Protein AF-A0A8T1EYX3-F1 (afdb_monomer_lite)

InterPro domains:
  IPR002110 Ankyrin repeat [PS50088] (259-291)

pLDDT: mean 75.98, std 16.63, range [26.03, 94.44]

Organism: NCBI:txid29920

Radius of gyration: 27.78 Å; chains: 1; bounding box: 59×52×80 Å

Foldseek 3Di:
DVLLVVLLVLLVVLLVLCVPPVVVVLVVCCVVPVPLSVLLCLLSVLLNVLSVCSVLSVLLPQLPVPPPVNPQWDFDFPDPDDDDDDDDDDDPLRQTQTAGDPSNLVNLVSLVVVLVVLVVSVVSVVVSVVSVSQPSDPDPSSNVSSVSSVVSSVSSLVSSQVSVVVVCVVCVVSVNLEPVSHNCPVLCNDDLPPDPVCPDLVSLVVSLQVNLLVCLLVVPPVSNLVSLVSCVVVVVVVVPPPDVQQAAFDDDPVHDTDFSSDSLVSNVVVVPVSNNVVCVVSPDDNPHDGDPQDQPPDSVSSSCVSCVVSYPDDPSRCSNPDDDD

Sequence (325 aa):
MRSGLQLSVGLAVGVIFNNIFVQPNLDTYEEENPDLYDECLTLVGFSAVIYQTLPAAIVLSLPGSGLRFFEPFKRTSPSSGQDTVEEGGPDPTNMTKVRRRFVFQLCEVLAVCMLLFDFCLVAYFLRVLFTGAIDSCGSISTRVFALGAAFCYAGFFVVIYYFARYREHIKMQLGAFQEADQTGDVRKYVDLRSDQKLNTTAKLLGVVRVRLYYATRRGDLEEMREILEFAKAKGLTDVGFPDKVYAAPKIRWKFFARSRENPVHVAALLGNTRALELLEEYGFSMEELDKVRRVVVSTGGFFWHFVQLIVKRPQGSNEDTAVSI

Structure (mmCIF, N/CA/C/O backbone):
data_AF-A0A8T1EYX3-F1
#
_entry.id   AF-A0A8T1EYX3-F1
#
loop_
_atom_site.group_PDB
_atom_site.id
_atom_site.type_symbol
_atom_site.label_atom_id
_atom_site.label_alt_id
_atom_site.label_comp_id
_atom_site.label_asym_id
_atom_site.label_entity_id
_atom_site.label_seq_id
_atom_site.pdbx_PDB_ins_code
_atom_site.Cartn_x
_atom_site.Cartn_y
_atom_site.Cartn_z
_atom_site.occupancy
_atom_site.B_iso_or_equiv
_atom_site.auth_seq_id
_atom_site.auth_comp_id
_atom_site.auth_asym_id
_atom_site.auth_atom_id
_atom_site.pdbx_PDB_model_num
ATOM 1 N N . MET A 1 1 ? 13.901 8.648 0.433 1.00 59.94 1 MET A N 1
ATOM 2 C CA . MET A 1 1 ? 13.187 9.686 -0.356 1.00 59.94 1 MET A CA 1
ATOM 3 C C . MET A 1 1 ? 14.005 10.204 -1.520 1.00 59.94 1 MET A C 1
ATOM 5 O O . MET A 1 1 ? 13.488 10.174 -2.626 1.00 59.94 1 MET A O 1
ATOM 9 N N . ARG A 1 2 ? 15.291 10.546 -1.320 1.00 74.12 2 ARG A N 1
ATOM 10 C CA . ARG A 1 2 ? 16.244 10.723 -2.435 1.00 74.12 2 ARG A CA 1
ATOM 11 C C . ARG A 1 2 ? 16.185 9.560 -3.438 1.00 74.12 2 ARG A C 1
ATOM 13 O O . ARG A 1 2 ? 16.124 9.813 -4.628 1.00 74.12 2 ARG A O 1
ATOM 20 N N . SER A 1 3 ? 16.037 8.327 -2.949 1.00 74.62 3 SER A N 1
ATOM 21 C CA . SER A 1 3 ? 15.875 7.123 -3.778 1.00 74.62 3 SER A CA 1
ATOM 22 C C . SER A 1 3 ? 14.624 7.122 -4.671 1.00 74.62 3 SER A C 1
ATOM 24 O O . SER A 1 3 ? 14.693 6.646 -5.793 1.00 74.62 3 SER A O 1
ATOM 26 N N . GLY A 1 4 ? 13.492 7.676 -4.215 1.00 77.50 4 GLY A N 1
ATOM 27 C CA . GLY A 1 4 ? 12.265 7.754 -5.025 1.00 77.50 4 GLY A CA 1
ATOM 28 C C . GLY A 1 4 ? 12.358 8.814 -6.122 1.00 77.50 4 GLY A C 1
ATOM 29 O O . GLY A 1 4 ? 11.937 8.581 -7.252 1.00 77.50 4 GLY A O 1
ATOM 30 N N . LEU A 1 5 ? 12.986 9.952 -5.811 1.00 84.06 5 LEU A N 1
ATOM 31 C CA . LEU A 1 5 ? 13.293 10.982 -6.802 1.00 84.06 5 LEU A CA 1
ATOM 32 C C . LEU A 1 5 ? 14.297 10.470 -7.845 1.00 84.06 5 LEU A C 1
ATOM 34 O O . LEU A 1 5 ? 14.069 10.633 -9.035 1.00 84.06 5 LEU A O 1
ATOM 38 N N . GLN A 1 6 ? 15.369 9.804 -7.406 1.00 86.19 6 GLN A N 1
ATOM 39 C CA . GLN A 1 6 ? 16.361 9.182 -8.290 1.00 86.19 6 GLN A CA 1
ATOM 40 C C . GLN A 1 6 ? 15.725 8.138 -9.211 1.00 86.19 6 GLN A C 1
ATOM 42 O O . GLN A 1 6 ? 15.997 8.152 -10.407 1.00 86.19 6 GLN A O 1
ATOM 47 N N . LEU A 1 7 ? 14.839 7.288 -8.679 1.00 87.38 7 LEU A N 1
ATOM 48 C CA . LEU A 1 7 ? 14.100 6.323 -9.488 1.00 87.38 7 LEU A CA 1
ATOM 49 C C . LEU A 1 7 ? 13.196 7.023 -10.509 1.00 87.38 7 LEU A C 1
ATOM 51 O O . LEU A 1 7 ? 13.199 6.652 -11.673 1.00 87.38 7 LEU A O 1
ATOM 55 N N . SER A 1 8 ? 12.473 8.068 -10.103 1.00 87.75 8 SER A N 1
ATOM 56 C CA . SER A 1 8 ? 11.592 8.817 -11.011 1.00 87.75 8 SER A CA 1
ATOM 57 C C . SER A 1 8 ? 12.380 9.494 -12.137 1.00 87.75 8 SER A C 1
ATOM 59 O O . SER A 1 8 ? 11.961 9.470 -13.289 1.00 87.75 8 SER A O 1
ATOM 61 N N . VAL A 1 9 ? 13.556 10.050 -11.831 1.00 89.56 9 VAL A N 1
ATOM 62 C CA . VAL A 1 9 ? 14.462 10.611 -12.843 1.00 89.56 9 VAL A CA 1
ATOM 63 C C . VAL A 1 9 ? 14.966 9.516 -13.784 1.00 89.56 9 VAL A C 1
ATOM 65 O O . VAL A 1 9 ? 14.888 9.690 -14.995 1.00 89.56 9 VAL A O 1
ATOM 68 N N . GLY A 1 10 ? 15.422 8.376 -13.255 1.00 87.81 10 GLY A N 1
ATOM 69 C CA . GLY A 1 10 ? 15.875 7.245 -14.073 1.00 87.81 10 GLY A CA 1
ATOM 70 C C . GLY A 1 10 ? 14.782 6.709 -15.000 1.00 87.81 10 GLY A C 1
ATOM 71 O O . GLY A 1 10 ? 15.034 6.470 -16.180 1.00 87.81 10 GLY A O 1
ATOM 72 N N . LEU A 1 11 ? 13.549 6.608 -14.497 1.00 90.00 11 LEU A N 1
ATOM 73 C CA . LEU A 1 11 ? 12.402 6.169 -15.283 1.00 90.00 11 LEU A CA 1
ATOM 74 C C . LEU A 1 11 ? 12.045 7.168 -16.391 1.00 90.00 11 LEU A C 1
ATOM 76 O O . LEU A 1 11 ? 11.828 6.767 -17.531 1.00 90.00 11 LEU A O 1
ATOM 80 N N . ALA A 1 12 ? 12.039 8.469 -16.082 1.00 90.56 12 ALA A N 1
ATOM 81 C CA . ALA A 1 12 ? 11.771 9.520 -17.061 1.00 90.56 12 ALA A CA 1
ATOM 82 C C . ALA A 1 12 ? 12.835 9.564 -18.168 1.00 90.56 12 ALA A C 1
ATOM 84 O O . ALA A 1 12 ? 12.493 9.664 -19.345 1.00 90.56 12 ALA A O 1
ATOM 85 N N . VAL A 1 13 ? 14.114 9.428 -17.801 1.00 91.38 13 VAL A N 1
ATOM 86 C CA . VAL A 1 13 ? 15.219 9.321 -18.765 1.00 91.38 13 VAL A CA 1
ATOM 87 C C . VAL A 1 13 ? 15.024 8.107 -19.670 1.00 91.38 13 VAL A C 1
ATOM 89 O O . VAL A 1 13 ? 15.190 8.233 -20.878 1.00 91.38 13 VAL A O 1
ATOM 92 N N . GLY A 1 14 ? 14.607 6.963 -19.123 1.00 87.31 14 GLY A N 1
ATOM 93 C CA . GLY A 1 14 ? 14.298 5.772 -19.913 1.00 87.31 14 GLY A CA 1
ATOM 94 C C . GLY A 1 14 ? 13.158 5.979 -20.910 1.00 87.31 14 GLY A C 1
ATOM 95 O O . GLY A 1 14 ? 13.314 5.645 -22.079 1.00 87.31 14 GLY A O 1
ATOM 96 N N . VAL A 1 15 ? 12.044 6.597 -20.501 1.00 90.50 15 VAL A N 1
ATOM 97 C CA . VAL A 1 15 ? 10.926 6.912 -21.417 1.00 90.50 15 VAL A CA 1
ATOM 98 C C . VAL A 1 15 ? 11.384 7.816 -22.566 1.00 90.50 15 VAL A C 1
ATOM 100 O O . VAL A 1 15 ? 11.050 7.570 -23.724 1.00 90.50 15 VAL A O 1
ATOM 103 N N . ILE A 1 16 ? 12.176 8.846 -22.260 1.00 90.56 16 ILE A N 1
ATOM 104 C CA . ILE A 1 16 ? 12.722 9.759 -23.272 1.00 90.56 16 ILE A CA 1
ATOM 105 C C . ILE A 1 16 ? 13.680 9.008 -24.207 1.00 90.56 16 ILE A C 1
ATOM 107 O O . ILE A 1 16 ? 13.577 9.133 -25.426 1.00 90.56 16 ILE A O 1
ATOM 111 N N . PHE A 1 17 ? 14.576 8.192 -23.649 1.00 89.50 17 PHE A N 1
ATOM 112 C CA . PHE A 1 17 ? 15.534 7.398 -24.414 1.00 89.50 17 PHE A CA 1
ATOM 113 C C . PHE A 1 17 ? 14.837 6.401 -25.350 1.00 89.50 17 PHE A C 1
ATOM 115 O O . PHE A 1 17 ? 15.256 6.249 -26.497 1.00 89.50 17 PHE A O 1
ATOM 122 N N . ASN A 1 18 ? 13.736 5.787 -24.901 1.00 89.06 18 ASN A N 1
ATOM 123 C CA . ASN A 1 18 ? 12.928 4.896 -25.727 1.00 89.06 18 ASN A CA 1
ATOM 124 C C . ASN A 1 18 ? 12.424 5.597 -26.994 1.00 89.06 18 ASN A C 1
ATOM 126 O O . ASN A 1 18 ? 12.609 5.093 -28.097 1.00 89.06 18 ASN A O 1
ATOM 130 N N . ASN A 1 19 ? 11.828 6.779 -26.836 1.00 88.88 19 ASN A N 1
ATOM 131 C CA . ASN A 1 19 ? 11.207 7.503 -27.946 1.00 88.88 19 ASN A CA 1
ATOM 132 C C . ASN A 1 19 ? 12.230 8.115 -28.913 1.00 88.88 19 ASN A C 1
ATOM 134 O O . ASN A 1 19 ? 11.947 8.223 -30.099 1.00 88.88 19 ASN A O 1
ATOM 138 N N . ILE A 1 20 ? 13.399 8.535 -28.417 1.00 89.31 20 ILE A N 1
ATOM 139 C CA . ILE A 1 20 ? 14.414 9.210 -29.243 1.00 89.31 20 ILE A CA 1
ATOM 140 C C . ILE A 1 20 ? 15.348 8.213 -29.933 1.00 89.31 20 ILE A C 1
ATOM 142 O O . ILE A 1 20 ? 15.748 8.447 -31.068 1.00 89.31 20 ILE A O 1
ATOM 146 N N . PHE A 1 21 ? 15.731 7.127 -29.256 1.00 87.12 21 PHE A N 1
ATOM 147 C CA . PHE A 1 21 ? 16.792 6.239 -29.738 1.00 87.12 21 PHE A CA 1
ATOM 148 C C . PHE A 1 21 ? 16.330 4.808 -29.978 1.00 87.12 21 PHE A C 1
ATOM 150 O O . PHE A 1 21 ? 16.834 4.171 -30.896 1.00 87.12 21 PHE A O 1
ATOM 157 N N . VAL A 1 22 ? 15.427 4.263 -29.161 1.00 85.88 22 VAL A N 1
ATOM 158 C CA . VAL A 1 22 ? 15.064 2.840 -29.266 1.00 85.88 22 VAL A CA 1
ATOM 159 C C . VAL A 1 22 ? 14.047 2.618 -30.375 1.00 85.88 22 VAL A C 1
ATOM 161 O O . VAL A 1 22 ? 14.299 1.778 -31.225 1.00 85.88 22 VAL A O 1
ATOM 164 N N . GLN A 1 23 ? 12.958 3.392 -30.408 1.00 87.00 23 GLN A N 1
ATOM 165 C CA . GLN A 1 23 ? 11.916 3.269 -31.435 1.00 87.00 23 GLN A CA 1
ATOM 166 C C . GLN A 1 23 ? 12.468 3.482 -32.854 1.00 87.00 23 GLN A C 1
ATOM 168 O O . GLN A 1 23 ? 12.328 2.568 -33.658 1.00 87.00 23 GLN A O 1
ATOM 173 N N . PRO A 1 24 ? 13.234 4.554 -33.152 1.00 86.31 24 PRO A N 1
ATOM 174 C CA . PRO A 1 24 ? 13.769 4.731 -34.504 1.00 86.31 24 PRO A CA 1
ATOM 175 C C . PRO A 1 24 ? 14.756 3.634 -34.924 1.00 86.31 24 PRO A C 1
ATOM 177 O O . PRO A 1 24 ? 14.832 3.284 -36.094 1.00 86.31 24 PRO A O 1
ATOM 180 N N . ASN A 1 25 ? 15.526 3.081 -33.979 1.00 84.19 25 ASN A N 1
ATOM 181 C CA . ASN A 1 25 ? 16.427 1.963 -34.273 1.00 84.19 25 ASN A CA 1
ATOM 182 C C . ASN A 1 25 ? 15.673 0.637 -34.440 1.00 84.19 25 ASN A C 1
ATOM 184 O O . ASN A 1 25 ? 16.195 -0.261 -35.090 1.00 84.19 25 ASN A O 1
ATOM 188 N N . LEU A 1 26 ? 14.498 0.497 -33.824 1.00 84.75 26 LEU A N 1
ATOM 189 C CA . LEU A 1 26 ? 13.654 -0.687 -33.932 1.00 84.75 26 LEU A CA 1
ATOM 190 C C . LEU A 1 26 ? 12.926 -0.719 -35.280 1.00 84.75 26 LEU A C 1
ATOM 192 O O . LEU A 1 26 ? 12.902 -1.774 -35.902 1.00 84.75 26 LEU A O 1
ATOM 196 N N . ASP A 1 27 ? 12.435 0.431 -35.753 1.00 83.81 27 ASP A N 1
ATOM 197 C CA . ASP A 1 27 ? 11.795 0.568 -37.069 1.00 83.81 27 ASP A CA 1
ATOM 198 C C . ASP A 1 27 ? 12.770 0.181 -38.196 1.00 83.81 27 ASP A C 1
ATOM 200 O O . ASP A 1 27 ? 12.450 -0.629 -39.059 1.00 83.81 27 ASP A O 1
ATOM 204 N N . THR A 1 28 ? 14.014 0.672 -38.140 1.00 83.75 28 THR A N 1
ATOM 205 C CA . THR A 1 28 ? 15.064 0.273 -39.097 1.00 83.75 28 THR A CA 1
ATOM 206 C C . THR A 1 28 ? 15.424 -1.214 -38.975 1.00 83.75 28 THR A C 1
ATOM 208 O O . THR A 1 28 ? 15.725 -1.872 -39.967 1.00 83.75 28 THR A O 1
ATOM 211 N N . TYR A 1 29 ? 15.396 -1.771 -37.759 1.00 82.62 29 TYR A N 1
ATOM 212 C CA . TYR A 1 29 ? 15.719 -3.181 -37.528 1.00 82.62 29 TYR A CA 1
ATOM 213 C C . TYR A 1 29 ? 14.640 -4.131 -38.069 1.00 82.62 29 TYR A C 1
ATOM 215 O O . TYR A 1 29 ? 14.979 -5.226 -38.515 1.00 82.62 29 TYR A O 1
ATOM 223 N N . GLU A 1 30 ? 13.370 -3.711 -38.066 1.00 85.31 30 GLU A N 1
ATOM 224 C CA . GLU A 1 30 ? 12.254 -4.433 -38.695 1.00 85.31 30 GLU A CA 1
ATOM 225 C C . GLU A 1 30 ? 12.499 -4.648 -40.192 1.00 85.31 30 GLU A C 1
ATOM 227 O O . GLU A 1 30 ? 12.308 -5.752 -40.703 1.00 85.31 30 GLU A O 1
ATOM 232 N N . GLU A 1 31 ? 12.978 -3.608 -40.879 1.00 83.56 31 GLU A N 1
ATOM 233 C CA . GLU A 1 31 ? 13.279 -3.662 -42.311 1.00 83.56 31 GLU A CA 1
ATOM 234 C C . GLU A 1 31 ? 14.502 -4.540 -42.619 1.00 83.56 31 GLU A C 1
ATOM 236 O O . GLU A 1 31 ? 14.520 -5.249 -43.627 1.00 83.56 31 GLU A O 1
ATOM 241 N N . GLU A 1 32 ? 15.527 -4.512 -41.762 1.00 84.69 32 GLU A N 1
ATOM 242 C CA . GLU A 1 32 ? 16.783 -5.237 -41.989 1.00 84.69 32 GLU A CA 1
ATOM 243 C C . GLU A 1 32 ? 16.732 -6.718 -41.572 1.00 84.69 32 GLU A C 1
ATOM 245 O O . GLU A 1 32 ? 17.380 -7.550 -42.208 1.00 84.69 32 GLU A O 1
ATOM 250 N N . ASN A 1 33 ? 16.016 -7.062 -40.494 1.00 81.75 33 ASN A N 1
ATOM 251 C CA . ASN A 1 33 ? 16.033 -8.400 -39.887 1.00 81.75 33 ASN A CA 1
ATOM 252 C C . ASN A 1 33 ? 14.632 -8.833 -39.406 1.00 81.75 33 ASN A C 1
ATOM 254 O O . ASN A 1 33 ? 14.399 -8.948 -38.196 1.00 81.75 33 ASN A O 1
ATOM 258 N N . PRO A 1 34 ? 13.701 -9.137 -40.329 1.00 81.88 34 PRO A N 1
ATOM 259 C CA . PRO A 1 34 ? 12.314 -9.454 -39.982 1.00 81.88 34 PRO A CA 1
ATOM 260 C C . PRO A 1 34 ? 12.178 -10.733 -39.140 1.00 81.88 34 PRO A C 1
ATOM 262 O O . PRO A 1 34 ? 11.314 -10.807 -38.272 1.00 81.88 34 PRO A O 1
ATOM 265 N N . ASP A 1 35 ? 13.064 -11.716 -39.329 1.00 81.75 35 ASP A N 1
ATOM 266 C CA . ASP A 1 35 ? 12.999 -13.007 -38.627 1.00 81.75 35 ASP A CA 1
ATOM 267 C C . ASP A 1 35 ? 13.327 -12.904 -37.122 1.00 81.75 35 ASP A C 1
ATOM 269 O O . ASP A 1 35 ? 12.888 -13.737 -36.334 1.00 81.75 35 ASP A O 1
ATOM 273 N N . LEU A 1 36 ? 14.093 -11.883 -36.713 1.00 82.56 36 LEU A N 1
ATOM 274 C CA . LEU A 1 36 ? 14.513 -11.644 -35.319 1.00 82.56 36 LEU A CA 1
ATOM 275 C C . LEU A 1 36 ? 13.758 -10.477 -34.664 1.00 82.56 36 LEU A C 1
ATOM 277 O O . LEU A 1 36 ? 13.943 -10.193 -33.474 1.00 82.56 36 LEU A O 1
ATOM 281 N N . TYR A 1 37 ? 12.905 -9.792 -35.429 1.00 86.00 37 TYR A N 1
ATOM 282 C CA . TYR A 1 37 ? 12.180 -8.609 -34.986 1.00 86.00 37 TYR A CA 1
ATOM 283 C C . TYR A 1 37 ? 11.265 -8.901 -33.795 1.00 86.00 37 TYR A C 1
ATOM 285 O O . TYR A 1 37 ? 11.341 -8.198 -32.790 1.00 86.00 37 TYR A O 1
ATOM 293 N N . ASP A 1 38 ? 10.466 -9.969 -33.852 1.00 85.12 38 ASP A N 1
ATOM 294 C CA . ASP A 1 38 ? 9.503 -10.314 -32.795 1.00 85.12 38 ASP A CA 1
ATOM 295 C C . ASP A 1 38 ? 10.182 -10.586 -31.443 1.00 85.12 38 ASP A C 1
ATOM 297 O O . ASP A 1 38 ? 9.684 -10.208 -30.372 1.00 85.12 38 ASP A O 1
ATOM 301 N N . GLU A 1 39 ? 11.355 -11.217 -31.476 1.00 86.44 39 GLU A N 1
ATOM 302 C CA . GLU A 1 39 ? 12.160 -11.471 -30.286 1.00 86.44 39 GLU A CA 1
ATOM 303 C C . GLU A 1 39 ? 12.711 -10.157 -29.723 1.00 86.44 39 GLU A C 1
ATOM 305 O O . GLU A 1 39 ? 12.577 -9.890 -28.525 1.00 86.44 39 GLU A O 1
ATOM 310 N N . CYS A 1 40 ? 13.265 -9.295 -30.581 1.00 86.44 40 CYS A N 1
ATOM 311 C CA . CYS A 1 40 ? 13.794 -8.000 -30.162 1.00 86.44 40 CYS A CA 1
ATOM 312 C C . CYS A 1 40 ? 12.688 -7.059 -29.635 1.00 86.44 40 CYS A C 1
ATOM 314 O O . CYS A 1 40 ? 12.846 -6.416 -28.591 1.00 86.44 40 CYS A O 1
ATOM 316 N N . LEU A 1 41 ? 11.519 -7.052 -30.280 1.00 88.31 41 LEU A N 1
ATOM 317 C CA . LEU A 1 41 ? 10.321 -6.335 -29.849 1.00 88.31 41 LEU A CA 1
ATOM 318 C C . LEU A 1 41 ? 9.848 -6.816 -28.471 1.00 88.31 41 LEU A C 1
ATOM 320 O O . LEU A 1 41 ? 9.447 -6.003 -27.637 1.00 88.31 41 LEU A O 1
ATOM 324 N N . THR A 1 42 ? 9.947 -8.117 -28.190 1.00 88.69 42 THR A N 1
ATOM 325 C CA . THR A 1 42 ? 9.601 -8.680 -26.877 1.00 88.69 42 THR A CA 1
ATOM 326 C C . THR A 1 42 ? 10.529 -8.149 -25.772 1.00 88.69 42 THR A C 1
ATOM 328 O O . THR A 1 42 ? 10.053 -7.788 -24.690 1.00 88.69 42 THR A O 1
ATOM 331 N N . LEU A 1 43 ? 11.839 -8.026 -26.032 1.00 88.75 43 LEU A N 1
ATOM 332 C CA . LEU A 1 43 ? 12.806 -7.451 -25.081 1.00 88.75 43 LEU A CA 1
ATOM 333 C C . LEU A 1 43 ? 12.581 -5.945 -24.855 1.00 88.75 43 LEU A C 1
ATOM 335 O O . LEU A 1 43 ? 12.593 -5.465 -23.712 1.00 88.75 43 LEU A O 1
ATOM 339 N N . VAL A 1 44 ? 12.369 -5.190 -25.936 1.00 89.31 44 VAL A N 1
ATOM 340 C CA . VAL A 1 44 ? 12.095 -3.747 -25.872 1.00 89.31 44 VAL A CA 1
ATOM 341 C C . VAL A 1 44 ? 10.767 -3.487 -25.164 1.00 89.31 44 VAL A C 1
ATOM 343 O O . VAL A 1 44 ? 10.706 -2.629 -24.284 1.00 89.31 44 VAL A O 1
ATOM 346 N N . GLY A 1 45 ? 9.730 -4.266 -25.472 1.00 89.25 45 GLY A N 1
ATOM 347 C CA . GLY A 1 45 ? 8.419 -4.198 -24.832 1.00 89.25 45 GLY A CA 1
ATOM 348 C C . GLY A 1 45 ? 8.491 -4.456 -23.328 1.00 89.25 45 GLY A C 1
ATOM 349 O O . GLY A 1 45 ? 7.970 -3.659 -22.547 1.00 89.25 45 GLY A O 1
ATOM 350 N N . PHE A 1 46 ? 9.205 -5.505 -22.904 1.00 90.56 46 PHE A N 1
ATOM 351 C CA . PHE A 1 46 ? 9.462 -5.775 -21.486 1.00 90.56 46 PHE A CA 1
ATOM 352 C C . PHE A 1 46 ? 10.111 -4.573 -20.780 1.00 90.56 46 PHE A C 1
ATOM 354 O O . PHE A 1 46 ? 9.648 -4.129 -19.728 1.00 90.56 46 PHE A O 1
ATOM 361 N N . SER A 1 47 ? 11.153 -4.009 -21.393 1.00 90.94 47 SER A N 1
ATOM 362 C CA . SER A 1 47 ? 11.903 -2.879 -20.838 1.00 90.94 47 SER A CA 1
ATOM 363 C C . SER A 1 47 ? 11.050 -1.605 -20.773 1.00 90.94 47 SER A C 1
ATOM 365 O O . SER A 1 47 ? 11.032 -0.913 -19.755 1.00 90.94 47 SER A O 1
ATOM 367 N N . ALA A 1 48 ? 10.274 -1.317 -21.821 1.00 90.19 48 ALA A N 1
ATOM 368 C CA . ALA A 1 48 ? 9.385 -0.160 -21.894 1.00 90.19 48 ALA A CA 1
ATOM 369 C C . ALA A 1 48 ? 8.286 -0.199 -20.822 1.00 90.19 48 ALA A C 1
ATOM 371 O O . ALA A 1 48 ? 7.999 0.824 -20.196 1.00 90.19 48 ALA A O 1
ATOM 372 N N . VAL A 1 49 ? 7.713 -1.376 -20.560 1.00 91.62 49 VAL A N 1
ATOM 373 C CA . VAL A 1 49 ? 6.691 -1.574 -19.522 1.00 91.62 49 VAL A CA 1
ATOM 374 C C . VAL A 1 49 ? 7.229 -1.224 -18.128 1.00 91.62 49 VAL A C 1
ATOM 376 O O . VAL A 1 49 ? 6.519 -0.601 -17.338 1.00 91.62 49 VAL A O 1
ATOM 379 N N . ILE A 1 50 ? 8.501 -1.526 -17.839 1.00 91.31 50 ILE A N 1
ATOM 380 C CA . ILE A 1 50 ? 9.153 -1.112 -16.586 1.00 91.31 50 ILE A CA 1
ATOM 381 C C . ILE A 1 50 ? 9.216 0.418 -16.500 1.00 91.31 50 ILE A C 1
ATOM 383 O O . ILE A 1 50 ? 8.863 0.988 -15.471 1.00 91.31 50 ILE A O 1
ATOM 387 N N . TYR A 1 51 ? 9.596 1.106 -17.576 1.00 91.00 51 TYR A N 1
ATOM 388 C CA . TYR A 1 51 ? 9.689 2.570 -17.597 1.00 91.00 51 TYR A CA 1
ATOM 389 C C . TYR A 1 51 ? 8.337 3.289 -17.469 1.00 91.00 51 TYR A C 1
ATOM 391 O O . TYR A 1 51 ? 8.255 4.362 -16.864 1.00 91.00 51 TYR A O 1
ATOM 399 N N . GLN A 1 52 ? 7.257 2.682 -17.964 1.00 89.50 52 GLN A N 1
ATOM 400 C CA . GLN A 1 52 ? 5.896 3.228 -17.882 1.00 89.50 52 GLN A CA 1
ATOM 401 C C . GLN A 1 52 ? 5.340 3.314 -16.453 1.00 89.50 52 GLN A C 1
ATOM 403 O O . GLN A 1 52 ? 4.359 4.016 -16.214 1.00 89.50 52 GLN A O 1
ATOM 408 N N . THR A 1 53 ? 5.980 2.676 -15.475 1.00 88.19 53 THR A N 1
ATOM 409 C CA . THR A 1 53 ? 5.604 2.777 -14.053 1.00 88.19 53 THR A CA 1
ATOM 410 C C . THR A 1 53 ? 6.029 4.098 -13.386 1.00 88.19 53 THR A C 1
ATOM 412 O O . THR A 1 53 ? 5.740 4.322 -12.206 1.00 88.19 53 THR A O 1
ATOM 415 N N . LEU A 1 54 ? 6.659 5.016 -14.134 1.00 87.88 54 LEU A N 1
ATOM 416 C CA . LEU A 1 54 ? 7.033 6.364 -13.689 1.00 87.88 54 LEU A CA 1
ATOM 417 C C . LEU A 1 54 ? 5.941 7.087 -12.870 1.00 87.88 54 LEU A C 1
ATOM 419 O O . LEU A 1 54 ? 6.265 7.591 -11.790 1.00 87.88 54 LEU A O 1
ATOM 423 N N . PRO A 1 55 ? 4.659 7.138 -13.295 1.00 87.38 55 PRO A N 1
ATOM 424 C CA . PRO A 1 55 ? 3.627 7.834 -12.529 1.00 87.38 55 PRO A CA 1
ATOM 425 C C . PRO A 1 55 ? 3.435 7.234 -11.134 1.00 87.38 55 PRO A C 1
ATOM 427 O O . PRO A 1 55 ? 3.250 7.966 -10.160 1.00 87.38 55 PRO A O 1
ATOM 430 N N . ALA A 1 56 ? 3.533 5.907 -11.015 1.00 86.31 56 ALA A N 1
ATOM 431 C CA . ALA A 1 56 ? 3.403 5.225 -9.737 1.00 86.31 56 ALA A CA 1
ATOM 432 C C . ALA A 1 56 ? 4.584 5.541 -8.805 1.00 86.31 56 ALA A C 1
ATOM 434 O O . ALA A 1 56 ? 4.372 5.821 -7.623 1.00 86.31 56 ALA A O 1
ATOM 435 N N . ALA A 1 57 ? 5.811 5.587 -9.338 1.00 85.81 57 ALA A N 1
ATOM 436 C CA . ALA A 1 57 ? 7.006 5.975 -8.584 1.00 85.81 57 ALA A CA 1
ATOM 437 C C . ALA A 1 57 ? 6.896 7.399 -8.013 1.00 85.81 57 ALA A C 1
ATOM 439 O O . ALA A 1 57 ? 7.210 7.628 -6.839 1.00 85.81 57 ALA A O 1
ATOM 440 N N . ILE A 1 58 ? 6.389 8.342 -8.818 1.00 85.88 58 ILE A N 1
ATOM 441 C CA . ILE A 1 58 ? 6.163 9.727 -8.394 1.00 85.88 58 ILE A CA 1
ATOM 442 C C . ILE A 1 58 ? 5.165 9.751 -7.237 1.00 85.88 58 ILE A C 1
ATOM 444 O O . ILE A 1 58 ? 5.493 10.274 -6.171 1.00 85.88 58 ILE A O 1
ATOM 448 N N . VAL A 1 59 ? 3.988 9.135 -7.402 1.00 86.25 59 VAL A N 1
ATOM 449 C CA . VAL A 1 59 ? 2.928 9.137 -6.380 1.00 86.25 59 VAL A CA 1
ATOM 450 C C . VAL A 1 59 ? 3.402 8.507 -5.070 1.00 86.25 59 VAL A C 1
ATOM 452 O O . VAL A 1 59 ? 3.172 9.087 -4.012 1.00 86.25 59 VAL A O 1
ATOM 455 N N . LEU A 1 60 ? 4.134 7.389 -5.117 1.00 83.81 60 LEU A N 1
ATOM 456 C CA . LEU A 1 60 ? 4.688 6.745 -3.918 1.00 83.81 60 LEU A CA 1
ATOM 457 C C . LEU A 1 60 ? 5.736 7.607 -3.196 1.00 83.81 60 LEU A C 1
ATOM 459 O O . LEU A 1 60 ? 5.938 7.460 -1.989 1.00 83.81 60 LEU A O 1
ATOM 463 N N . SER A 1 61 ? 6.392 8.525 -3.908 1.00 81.50 61 SER A N 1
ATOM 464 C CA . SER A 1 61 ? 7.373 9.448 -3.330 1.00 81.50 61 SER A CA 1
ATOM 465 C C . SER A 1 61 ? 6.752 10.724 -2.738 1.00 81.50 61 SER A C 1
ATOM 467 O O . SER A 1 61 ? 7.389 11.377 -1.907 1.00 81.50 61 SER A O 1
ATOM 469 N N . LEU A 1 62 ? 5.503 11.064 -3.091 1.00 80.50 62 LEU A N 1
ATOM 470 C CA . LEU A 1 62 ? 4.820 12.279 -2.622 1.00 80.50 62 LEU A CA 1
ATOM 471 C C . LEU A 1 62 ? 4.662 12.369 -1.093 1.00 80.50 62 LEU A C 1
ATOM 473 O O . LEU A 1 62 ? 4.927 13.452 -0.560 1.00 80.50 62 LEU A O 1
ATOM 477 N N . PRO A 1 63 ? 4.285 11.307 -0.349 1.00 72.81 63 PRO A N 1
ATOM 478 C CA . PRO A 1 63 ? 3.919 11.448 1.063 1.00 72.81 63 PRO A CA 1
ATOM 479 C C . PRO A 1 63 ? 5.042 11.888 2.001 1.00 72.81 63 PRO A C 1
ATOM 481 O O . PRO A 1 63 ? 4.757 12.345 3.101 1.00 72.81 63 PRO A O 1
ATOM 484 N N . GLY A 1 64 ? 6.307 11.787 1.599 1.00 69.56 64 GLY A N 1
ATOM 485 C CA . GLY A 1 64 ? 7.405 12.363 2.380 1.00 69.56 64 GLY A CA 1
ATOM 486 C C . GLY A 1 64 ? 8.206 13.449 1.653 1.00 69.56 64 GLY A C 1
ATOM 487 O O . GLY A 1 64 ? 9.257 13.864 2.133 1.00 69.56 64 GLY A O 1
ATOM 488 N N . SER A 1 65 ? 7.678 13.995 0.554 1.00 72.75 65 SER A N 1
ATOM 489 C CA . SER A 1 65 ? 8.163 15.277 0.017 1.00 72.75 65 SER A CA 1
ATOM 490 C C . SER A 1 65 ? 8.110 16.417 1.053 1.00 72.75 65 SER A C 1
ATOM 492 O O . SER A 1 65 ? 8.750 17.447 0.869 1.00 72.75 65 SER A O 1
ATOM 494 N N . GLY A 1 66 ? 7.352 16.242 2.144 1.00 65.69 66 GLY A N 1
ATOM 495 C CA . GLY A 1 66 ? 7.178 17.234 3.207 1.00 65.69 66 GLY A CA 1
ATOM 496 C C . GLY A 1 66 ? 6.150 18.313 2.862 1.00 65.69 66 GLY A C 1
ATOM 497 O O . GLY A 1 66 ? 5.949 19.248 3.632 1.00 65.69 66 GLY A O 1
ATOM 498 N N . LEU A 1 67 ? 5.469 18.192 1.719 1.00 70.19 67 LEU A N 1
ATOM 499 C CA . LEU A 1 67 ? 4.388 19.090 1.337 1.00 70.19 67 LEU A CA 1
ATOM 500 C C . LEU A 1 67 ? 3.169 18.861 2.239 1.00 70.19 67 LEU A C 1
ATOM 502 O O . LEU A 1 67 ? 2.618 17.761 2.292 1.00 70.19 67 LEU A O 1
ATOM 506 N N . ARG A 1 68 ? 2.684 19.930 2.883 1.00 64.06 68 ARG A N 1
ATOM 507 C CA . ARG A 1 68 ? 1.522 19.901 3.797 1.00 64.06 68 ARG A CA 1
ATOM 508 C C . ARG A 1 68 ? 0.257 19.299 3.181 1.00 64.06 68 ARG A C 1
ATOM 510 O O . ARG A 1 68 ? -0.592 18.780 3.901 1.00 64.06 68 ARG A O 1
ATOM 517 N N . PHE A 1 69 ? 0.100 19.353 1.858 1.00 61.97 69 PHE A N 1
ATOM 518 C CA . PHE A 1 69 ? -1.030 18.731 1.156 1.00 61.97 69 PHE A CA 1
ATOM 519 C C . PHE A 1 69 ? -0.949 17.193 1.144 1.00 61.97 69 PHE A C 1
ATOM 521 O O . PHE A 1 69 ? -1.975 16.518 1.204 1.00 61.97 69 PHE A O 1
ATOM 528 N N . PHE A 1 70 ? 0.267 16.644 1.158 1.00 63.44 70 PHE A N 1
ATOM 529 C CA . PHE A 1 70 ? 0.551 15.209 1.117 1.00 63.44 70 PHE A CA 1
ATOM 530 C C . PHE A 1 70 ? 0.929 14.620 2.477 1.00 63.44 70 PHE A C 1
ATOM 532 O O . PHE A 1 70 ? 1.303 13.451 2.547 1.00 63.44 70 PHE A O 1
ATOM 539 N N . GLU A 1 71 ? 0.788 15.391 3.562 1.00 64.56 71 GLU A N 1
ATOM 540 C CA . GLU A 1 71 ? 0.992 14.863 4.909 1.00 64.56 71 GLU A CA 1
ATOM 541 C C . GLU A 1 71 ? 0.129 13.609 5.128 1.00 64.56 71 GLU A C 1
ATOM 543 O O . GLU A 1 71 ? -1.073 13.637 4.842 1.00 64.56 71 GLU A O 1
ATOM 548 N N . PRO A 1 72 ? 0.712 12.512 5.632 1.00 62.59 72 PRO A N 1
ATOM 549 C CA . PRO A 1 72 ? 0.033 11.221 5.722 1.00 62.59 72 PRO A CA 1
ATOM 550 C C . PRO A 1 72 ? -1.109 11.202 6.751 1.00 62.59 72 PRO A C 1
ATOM 552 O O . PRO A 1 72 ? -2.078 10.448 6.605 1.00 62.59 72 PRO A O 1
ATOM 555 N N . PHE A 1 73 ? -1.046 12.075 7.761 1.00 63.69 73 PHE A N 1
ATOM 556 C CA . PHE A 1 73 ? -2.009 12.128 8.856 1.00 63.69 73 PHE A CA 1
ATOM 557 C C . PHE A 1 73 ? -2.459 13.557 9.131 1.00 63.69 73 PHE A C 1
ATOM 559 O O . PHE A 1 73 ? -1.645 14.472 9.187 1.00 63.69 73 PHE A O 1
ATOM 566 N N . LYS A 1 74 ? -3.762 13.741 9.359 1.00 63.53 74 LYS A N 1
ATOM 567 C CA . LYS A 1 74 ? -4.303 14.992 9.896 1.00 63.53 74 LYS A CA 1
ATOM 568 C C . LYS A 1 74 ? -4.623 14.777 11.371 1.00 63.53 74 LYS A C 1
ATOM 570 O O . LYS A 1 74 ? -5.426 13.900 11.702 1.00 63.53 74 LYS A O 1
ATOM 575 N N . ARG A 1 75 ? -4.015 15.579 12.249 1.00 58.94 75 ARG A N 1
ATOM 576 C CA . ARG A 1 75 ? -4.459 15.697 13.642 1.00 58.94 75 ARG A CA 1
ATOM 577 C C . ARG A 1 75 ? -5.724 16.543 13.645 1.00 58.94 75 ARG A C 1
ATOM 579 O O . ARG A 1 75 ? -5.721 17.668 13.155 1.00 58.94 75 ARG A O 1
ATOM 586 N N . THR A 1 76 ? -6.819 15.974 14.122 1.00 50.38 76 THR A N 1
ATOM 587 C CA . THR A 1 76 ? -8.056 16.721 14.339 1.00 50.38 76 THR A CA 1
ATOM 588 C C . THR A 1 76 ? -8.144 16.973 15.834 1.00 50.38 76 THR A C 1
ATOM 590 O O . THR A 1 76 ? -8.377 16.034 16.598 1.00 50.38 76 THR A O 1
ATOM 593 N N . SER A 1 77 ? -7.905 18.212 16.259 1.00 39.97 77 SER A N 1
ATOM 594 C CA . SER A 1 77 ? -8.273 18.632 17.611 1.00 39.97 77 SER A CA 1
ATOM 595 C C . SER A 1 77 ? -9.800 18.567 17.725 1.00 39.97 77 SER A C 1
ATOM 597 O O . SER A 1 77 ? -10.490 18.938 16.766 1.00 39.97 77 SER A O 1
ATOM 599 N N . PRO A 1 78 ? -10.368 18.048 18.822 1.00 39.56 78 PRO A N 1
ATOM 600 C CA . PRO A 1 78 ? -11.753 18.364 19.134 1.00 39.56 78 PRO A CA 1
ATOM 601 C C . PRO A 1 78 ? -11.866 19.894 19.335 1.00 39.56 78 PRO A C 1
ATOM 603 O O . PRO A 1 78 ? -10.945 20.494 19.870 1.00 39.56 78 PRO A O 1
ATOM 606 N N . SER A 1 79 ? -12.948 20.479 18.807 1.00 35.72 79 SER A N 1
ATOM 607 C CA . SER A 1 79 ? -13.392 21.890 18.869 1.00 35.72 79 SER A CA 1
ATOM 608 C C . SER A 1 79 ? -12.519 23.000 18.243 1.00 35.72 79 SER A C 1
ATOM 610 O O . SER A 1 79 ? -11.720 23.668 18.882 1.00 35.72 79 SER A O 1
ATOM 612 N N . SER A 1 80 ? -12.839 23.357 16.995 1.00 30.77 80 SER A N 1
ATOM 613 C CA . SER A 1 80 ? -13.013 24.775 16.640 1.00 30.77 80 SER A CA 1
ATOM 614 C C . SER A 1 80 ? -14.516 25.032 16.577 1.00 30.77 80 SER A C 1
ATOM 616 O O . SER A 1 80 ? -15.146 24.857 15.534 1.00 30.77 80 SER A O 1
ATOM 618 N N . GLY A 1 81 ? -15.091 25.313 17.742 1.00 35.66 81 GLY A N 1
ATOM 619 C CA . GLY A 1 81 ? -16.510 25.569 17.931 1.00 35.66 81 GLY A CA 1
ATOM 620 C C . GLY A 1 81 ? -16.823 25.694 19.415 1.00 35.66 81 GLY A C 1
ATOM 621 O O . GLY A 1 81 ? -17.046 24.676 20.059 1.00 35.66 81 GLY A O 1
ATOM 622 N N . GLN A 1 82 ? -16.864 26.948 19.874 1.00 30.73 82 GLN A N 1
ATOM 623 C CA . GLN A 1 82 ? -17.381 27.445 21.153 1.00 30.73 82 GLN A CA 1
ATOM 624 C C . GLN A 1 82 ? -16.377 27.552 22.315 1.00 30.73 82 GLN A C 1
ATOM 626 O O . GLN A 1 82 ? -16.148 26.617 23.076 1.00 30.73 82 GLN A O 1
ATOM 631 N N . ASP A 1 83 ? -15.816 28.760 22.435 1.00 31.48 83 ASP A N 1
ATOM 632 C CA . ASP A 1 83 ? -15.249 29.306 23.664 1.00 31.48 83 ASP A CA 1
ATOM 633 C C . ASP A 1 83 ? -16.341 29.387 24.740 1.00 31.48 83 ASP A C 1
ATOM 635 O O . ASP A 1 83 ? -17.264 30.192 24.626 1.00 31.48 83 ASP A O 1
ATOM 639 N N . THR A 1 84 ? -16.204 28.604 25.804 1.00 29.78 84 THR A N 1
ATOM 640 C CA . THR A 1 84 ? -16.616 29.009 27.153 1.00 29.78 84 THR A CA 1
ATOM 641 C C . THR A 1 84 ? -15.619 28.419 28.137 1.00 29.78 84 THR A C 1
ATOM 643 O O . THR A 1 84 ? -15.422 27.208 28.199 1.00 29.78 84 THR A O 1
ATOM 646 N N . VAL A 1 85 ? -14.950 29.324 28.841 1.00 37.78 85 VAL A N 1
ATOM 647 C CA . VAL A 1 85 ? -13.985 29.088 29.913 1.00 37.78 85 VAL A CA 1
ATOM 648 C C . VAL A 1 85 ? -14.705 28.459 31.104 1.00 37.78 85 VAL A C 1
ATOM 650 O O . VAL A 1 85 ? -15.576 29.111 31.664 1.00 37.78 85 VAL A O 1
ATOM 653 N N . GLU A 1 86 ? -14.300 27.263 31.529 1.00 30.95 86 GLU A N 1
ATOM 654 C CA . GLU A 1 86 ? -14.403 26.840 32.931 1.00 30.95 86 GLU A CA 1
ATOM 655 C C . GLU A 1 86 ? -13.129 26.084 33.336 1.00 30.95 86 GLU A C 1
ATOM 657 O O . GLU A 1 86 ? -12.621 25.225 32.613 1.00 30.95 86 GLU A O 1
ATOM 662 N N . GLU A 1 87 ? -12.575 26.499 34.475 1.00 36.78 87 GLU A N 1
ATOM 663 C CA . GLU A 1 87 ? -11.384 25.958 35.124 1.00 36.78 87 GLU A CA 1
ATOM 664 C C . GLU A 1 87 ? -11.648 24.552 35.676 1.00 36.78 87 GLU A C 1
ATOM 666 O O . GLU A 1 87 ? -12.588 24.348 36.441 1.00 36.78 87 GLU A O 1
ATOM 671 N N . GLY A 1 88 ? -10.772 23.590 35.375 1.00 27.00 88 GLY A N 1
ATOM 672 C CA . GLY A 1 88 ? -10.811 22.292 36.048 1.00 27.00 88 GLY A CA 1
ATOM 673 C C . GLY A 1 88 ? -9.931 21.218 35.421 1.00 27.00 88 GLY A C 1
ATOM 674 O O . GLY A 1 88 ? -10.432 20.411 34.659 1.00 27.00 88 GLY A O 1
ATOM 675 N N . GLY A 1 89 ? -8.646 21.178 35.802 1.00 26.86 89 GLY A N 1
ATOM 676 C CA . GLY A 1 89 ? -7.766 19.997 35.711 1.00 26.86 89 GLY A CA 1
ATOM 677 C C . GLY A 1 89 ? -7.458 19.419 34.310 1.00 26.86 89 GLY A C 1
ATOM 678 O O . GLY A 1 89 ? -8.185 19.627 33.346 1.00 26.86 89 GLY A O 1
ATOM 679 N N . PRO A 1 90 ? -6.344 18.682 34.139 1.00 28.50 90 PRO A N 1
ATOM 680 C CA . PRO A 1 90 ? -6.041 18.026 32.873 1.00 28.50 90 PRO A CA 1
ATOM 681 C C . PRO A 1 90 ? -6.913 16.771 32.712 1.00 28.50 90 PRO A C 1
ATOM 683 O O . PRO A 1 90 ? -6.605 15.713 33.255 1.00 28.50 90 PRO A O 1
ATOM 686 N N . ASP A 1 91 ? -7.997 16.895 31.952 1.00 30.69 91 ASP A N 1
ATOM 687 C CA . ASP A 1 91 ? -8.865 15.781 31.563 1.00 30.69 91 ASP A CA 1
ATOM 688 C C . ASP A 1 91 ? -8.093 14.750 30.697 1.00 30.69 91 ASP A C 1
ATOM 690 O O . ASP A 1 91 ? -7.500 15.122 29.673 1.00 30.69 91 ASP A O 1
ATOM 694 N N . PRO A 1 92 ? -8.100 13.441 31.024 1.00 36.81 92 PRO A N 1
ATOM 695 C CA . PRO A 1 92 ? -7.376 12.406 30.271 1.00 36.81 92 PRO A CA 1
ATOM 696 C C . PRO A 1 92 ? -8.006 12.076 28.900 1.00 36.81 92 PRO A C 1
ATOM 698 O O . PRO A 1 92 ? -7.510 11.217 28.169 1.00 36.81 92 PRO A O 1
ATOM 701 N N . THR A 1 93 ? -9.089 12.753 28.514 1.00 39.41 93 THR A N 1
ATOM 702 C CA . THR A 1 93 ? -9.850 12.521 27.272 1.00 39.41 93 THR A CA 1
ATOM 703 C C . THR A 1 93 ? -9.317 13.293 26.059 1.00 39.41 93 THR A C 1
ATOM 705 O O . THR A 1 93 ? -9.760 13.060 24.931 1.00 39.41 93 THR A O 1
ATOM 708 N N . ASN A 1 94 ? -8.305 14.147 26.239 1.00 38.59 94 ASN A N 1
ATOM 709 C CA . ASN A 1 94 ? -7.720 14.987 25.188 1.00 38.59 94 ASN A CA 1
ATOM 710 C C . ASN A 1 94 ? -6.726 14.247 24.263 1.00 38.59 94 ASN A C 1
ATOM 712 O O . ASN A 1 94 ? -5.673 14.767 23.887 1.00 38.59 94 ASN A O 1
ATOM 716 N N . MET A 1 95 ? -7.044 13.017 23.844 1.00 42.88 95 MET A N 1
ATOM 717 C CA . MET A 1 95 ? -6.242 12.332 22.827 1.00 42.88 95 MET A CA 1
ATOM 718 C C . MET A 1 95 ? -6.562 12.891 21.435 1.00 42.88 95 MET A C 1
ATOM 720 O O . MET A 1 95 ? -7.640 12.691 20.872 1.00 42.88 95 MET A O 1
ATOM 724 N N . THR A 1 96 ? -5.591 13.599 20.858 1.00 44.25 96 THR A N 1
ATOM 725 C CA . THR A 1 96 ? -5.655 14.166 19.506 1.00 44.25 96 THR A CA 1
ATOM 726 C C . THR A 1 96 ? -6.028 13.100 18.470 1.00 44.25 96 THR A C 1
ATOM 728 O O . THR A 1 96 ? -5.319 12.105 18.317 1.00 44.25 96 THR A O 1
ATOM 731 N N . LYS A 1 97 ? -7.115 13.309 17.714 1.00 54.47 97 LYS A N 1
ATOM 732 C CA . LYS A 1 97 ? -7.608 12.342 16.718 1.00 54.47 97 LYS A CA 1
ATOM 733 C C . LYS A 1 97 ? -6.643 12.275 15.537 1.00 54.47 97 LYS A C 1
ATOM 735 O O . LYS A 1 97 ? -6.543 13.231 14.765 1.00 54.47 97 LYS A O 1
ATOM 740 N N . VAL A 1 98 ? -5.959 11.150 15.356 1.00 57.75 98 VAL A N 1
ATOM 741 C CA . VAL A 1 98 ? -5.064 10.924 14.212 1.00 57.75 98 VAL A CA 1
ATOM 742 C C . VAL A 1 98 ? -5.851 10.234 13.098 1.00 57.75 98 VAL A C 1
ATOM 744 O O . VAL A 1 98 ? -6.146 9.044 13.177 1.00 57.75 98 VAL A O 1
ATOM 747 N N . ARG A 1 99 ? -6.218 10.976 12.044 1.00 62.16 99 ARG A N 1
ATOM 748 C CA . ARG A 1 99 ? -6.925 10.419 10.878 1.00 62.16 99 ARG A CA 1
ATOM 749 C C . ARG A 1 99 ? -5.963 10.233 9.706 1.00 62.16 99 ARG A C 1
ATOM 751 O O . ARG A 1 99 ? -5.277 11.182 9.320 1.00 62.16 99 ARG A O 1
ATOM 758 N N . ARG A 1 100 ? -5.961 9.036 9.106 1.00 67.75 100 ARG A N 1
ATOM 759 C CA . ARG A 1 100 ? -5.278 8.762 7.828 1.00 67.75 100 ARG A CA 1
ATOM 760 C C . ARG A 1 100 ? -5.871 9.619 6.711 1.00 67.75 100 ARG A C 1
ATOM 762 O O . ARG A 1 100 ? -7.093 9.691 6.568 1.00 67.75 100 ARG A O 1
ATOM 769 N N . ARG A 1 101 ? -5.022 10.261 5.909 1.00 72.06 101 ARG A N 1
ATOM 770 C CA . ARG A 1 101 ? -5.468 10.983 4.710 1.00 72.06 101 ARG A CA 1
ATOM 771 C C . ARG A 1 101 ? -5.682 10.034 3.533 1.00 72.06 101 ARG A C 1
ATOM 773 O O . ARG A 1 101 ? -5.013 9.013 3.413 1.00 72.06 101 ARG A O 1
ATOM 780 N N . PHE A 1 102 ? -6.588 10.420 2.637 1.00 69.75 102 PHE A N 1
ATOM 781 C CA . PHE A 1 102 ? -6.923 9.654 1.433 1.00 69.75 102 PHE A CA 1
ATOM 782 C C . PHE A 1 102 ? -5.701 9.387 0.542 1.00 69.75 102 PHE A C 1
ATOM 784 O O . PHE A 1 102 ? -5.537 8.277 0.053 1.00 69.75 102 PHE A O 1
ATOM 791 N N . VAL A 1 103 ? -4.792 10.361 0.397 1.00 71.50 103 VAL A N 1
ATOM 792 C CA . VAL A 1 103 ? -3.560 10.176 -0.394 1.00 71.50 103 VAL A CA 1
ATOM 793 C C . VAL A 1 103 ? -2.701 9.040 0.158 1.00 71.50 103 VAL A C 1
ATOM 795 O O . VAL A 1 103 ? -2.129 8.269 -0.605 1.00 71.50 103 VAL A O 1
ATOM 798 N N . PHE A 1 104 ? -2.642 8.893 1.480 1.00 75.31 104 PHE A N 1
ATOM 799 C CA . PHE A 1 104 ? -1.877 7.822 2.103 1.00 75.31 104 PHE A CA 1
ATOM 800 C C . PHE A 1 104 ? -2.502 6.448 1.839 1.00 75.31 104 PHE A C 1
ATOM 802 O O . PHE A 1 104 ? -1.789 5.505 1.513 1.00 75.31 104 PHE A O 1
ATOM 809 N N . GLN A 1 105 ? -3.834 6.356 1.888 1.00 77.00 105 GLN A N 1
ATOM 810 C CA . GLN A 1 105 ? -4.570 5.144 1.507 1.00 77.00 105 GLN A CA 1
ATOM 811 C C . GLN A 1 105 ? -4.373 4.801 0.026 1.00 77.00 105 GLN A C 1
ATOM 813 O O . GLN A 1 105 ? -4.174 3.638 -0.313 1.00 77.00 105 GLN A O 1
ATOM 818 N N . LEU A 1 106 ? -4.372 5.810 -0.851 1.00 80.56 106 LEU A N 1
ATOM 819 C CA . LEU A 1 106 ? -4.080 5.633 -2.271 1.00 80.56 106 LEU A CA 1
ATOM 820 C C . LEU A 1 106 ? -2.662 5.088 -2.479 1.00 80.56 106 LEU A C 1
ATOM 822 O O . LEU A 1 106 ? -2.485 4.165 -3.264 1.00 80.56 106 LEU A O 1
ATOM 826 N N . CYS A 1 107 ? -1.669 5.603 -1.748 1.00 83.12 107 CYS A N 1
ATOM 827 C CA . CYS A 1 107 ? -0.292 5.107 -1.816 1.00 83.12 107 CYS A CA 1
ATOM 828 C C . CYS A 1 107 ? -0.164 3.665 -1.301 1.00 83.12 107 CYS A C 1
ATOM 830 O O . CYS A 1 107 ? 0.574 2.883 -1.889 1.00 83.12 107 CYS A O 1
ATOM 832 N N . GLU A 1 108 ? -0.891 3.287 -0.242 1.00 84.31 108 GLU A N 1
ATOM 833 C CA . GLU A 1 108 ? -0.940 1.899 0.248 1.00 84.31 108 GLU A CA 1
ATOM 834 C C . GLU A 1 108 ? -1.495 0.945 -0.820 1.00 84.31 108 GLU A C 1
ATOM 836 O O . GLU A 1 108 ? -0.893 -0.091 -1.090 1.00 84.31 108 GLU A O 1
ATOM 841 N N . VAL A 1 109 ? -2.614 1.305 -1.460 1.00 84.75 109 VAL A N 1
ATOM 842 C CA . VAL A 1 109 ? -3.220 0.496 -2.530 1.00 84.75 109 VAL A CA 1
ATOM 843 C C . VAL A 1 109 ? -2.306 0.435 -3.751 1.00 84.75 109 VAL A C 1
ATOM 845 O O . VAL A 1 109 ? -2.052 -0.648 -4.270 1.00 84.75 109 VAL A O 1
ATOM 848 N N . LEU A 1 110 ? -1.761 1.578 -4.170 1.00 87.75 110 LEU A N 1
ATOM 849 C CA . LEU A 1 110 ? -0.847 1.671 -5.302 1.00 87.75 110 LEU A CA 1
ATOM 850 C C . LEU A 1 110 ? 0.409 0.822 -5.085 1.00 87.75 110 LEU A C 1
ATOM 852 O O . LEU A 1 110 ? 0.834 0.134 -6.005 1.00 87.75 110 LEU A O 1
ATOM 856 N N . ALA A 1 111 ? 0.975 0.814 -3.875 1.00 86.38 111 ALA A N 1
ATOM 857 C CA . ALA A 1 111 ? 2.118 -0.034 -3.553 1.00 86.38 111 ALA A CA 1
ATOM 858 C C . ALA A 1 111 ? 1.784 -1.529 -3.684 1.00 86.38 111 ALA A C 1
ATOM 860 O O . ALA A 1 111 ? 2.609 -2.290 -4.178 1.00 86.38 111 ALA A O 1
ATOM 861 N N . VAL A 1 112 ? 0.573 -1.958 -3.305 1.00 86.69 112 VAL A N 1
ATOM 862 C CA . VAL A 1 112 ? 0.143 -3.351 -3.526 1.00 86.69 112 VAL A CA 1
ATOM 863 C C . VAL A 1 112 ? -0.052 -3.646 -5.011 1.00 86.69 112 VAL A C 1
ATOM 865 O O . VAL A 1 112 ? 0.387 -4.692 -5.481 1.00 86.69 112 VAL A O 1
ATOM 868 N N . CYS A 1 113 ? -0.659 -2.730 -5.770 1.00 88.25 113 CYS A N 1
ATOM 869 C CA . CYS A 1 113 ? -0.777 -2.872 -7.221 1.00 88.25 113 CYS A CA 1
ATOM 870 C C . CYS A 1 113 ? 0.599 -2.995 -7.891 1.00 88.25 113 CYS A C 1
ATOM 872 O O . CYS A 1 113 ? 0.755 -3.832 -8.774 1.00 88.25 113 CYS A O 1
ATOM 874 N N . MET A 1 114 ? 1.593 -2.228 -7.434 1.00 87.75 114 MET A N 1
ATOM 875 C CA . MET A 1 114 ? 2.977 -2.330 -7.907 1.00 87.75 114 MET A CA 1
ATOM 876 C C . MET A 1 114 ? 3.602 -3.688 -7.576 1.00 87.75 114 MET A C 1
ATOM 878 O O . MET A 1 114 ? 4.220 -4.279 -8.446 1.00 87.75 114 MET A O 1
ATOM 882 N N . LEU A 1 115 ? 3.373 -4.245 -6.382 1.00 87.19 115 LEU A N 1
ATOM 883 C CA . LEU A 1 115 ? 3.860 -5.593 -6.051 1.00 87.19 115 LEU A CA 1
ATOM 884 C C . LEU A 1 115 ? 3.223 -6.694 -6.909 1.00 87.19 115 LEU A C 1
ATOM 886 O O . LEU A 1 115 ? 3.898 -7.640 -7.309 1.00 87.19 115 LEU A O 1
ATOM 890 N N . LEU A 1 116 ? 1.924 -6.586 -7.197 1.00 87.94 116 LEU A N 1
ATOM 891 C CA . LEU A 1 116 ? 1.251 -7.513 -8.112 1.00 87.94 116 LEU A CA 1
ATOM 892 C C . LEU A 1 116 ? 1.783 -7.361 -9.540 1.00 87.94 116 LEU A C 1
ATOM 894 O O . LEU A 1 116 ? 1.978 -8.352 -10.239 1.00 87.94 116 LEU A O 1
ATOM 898 N N . PHE A 1 117 ? 2.050 -6.127 -9.959 1.00 89.38 117 PHE A N 1
ATOM 899 C CA . PHE A 1 117 ? 2.681 -5.841 -11.237 1.00 89.38 117 PHE A CA 1
ATOM 900 C C . PHE A 1 117 ? 4.104 -6.413 -11.315 1.00 89.38 117 PHE A C 1
ATOM 902 O O . PHE A 1 117 ? 4.438 -7.034 -12.319 1.00 89.38 117 PHE A O 1
ATOM 909 N N . ASP A 1 118 ? 4.901 -6.319 -10.247 1.00 86.62 118 ASP A N 1
ATOM 910 C CA . ASP A 1 118 ? 6.234 -6.927 -10.171 1.00 86.62 118 ASP A CA 1
ATOM 911 C C . ASP A 1 118 ? 6.168 -8.454 -10.314 1.00 86.62 118 ASP A C 1
ATOM 913 O O . ASP A 1 118 ? 7.005 -9.046 -10.994 1.00 86.62 118 ASP A O 1
ATOM 917 N N . PHE A 1 119 ? 5.148 -9.104 -9.742 1.00 86.44 119 PHE A N 1
ATOM 918 C CA . PHE A 1 119 ? 4.913 -10.536 -9.948 1.00 86.44 119 PHE A CA 1
ATOM 919 C C . PHE A 1 119 ? 4.616 -10.865 -11.422 1.00 86.44 119 PHE A C 1
ATOM 921 O O . PHE A 1 119 ? 5.164 -11.823 -11.970 1.00 86.44 119 PHE A O 1
ATOM 928 N N . CYS A 1 120 ? 3.808 -10.043 -12.098 1.00 89.75 120 CYS A N 1
ATOM 929 C CA . CYS A 1 120 ? 3.571 -10.173 -13.538 1.00 89.75 120 CYS A CA 1
ATOM 930 C C . CYS A 1 120 ? 4.845 -9.927 -14.364 1.00 89.75 120 CYS A C 1
ATOM 932 O O . CYS A 1 120 ? 5.073 -10.630 -15.350 1.00 89.75 120 CYS A O 1
ATOM 934 N N . LEU A 1 121 ? 5.698 -8.979 -13.959 1.00 89.69 121 LEU A N 1
ATOM 935 C CA . LEU A 1 121 ? 6.986 -8.727 -14.609 1.00 89.69 121 LEU A CA 1
ATOM 936 C C . LEU A 1 121 ? 7.924 -9.928 -14.504 1.00 89.69 121 LEU A C 1
ATOM 938 O O . LEU A 1 121 ? 8.599 -10.237 -15.479 1.00 89.69 121 LEU A O 1
ATOM 942 N N . VAL A 1 122 ? 7.937 -10.645 -13.377 1.00 89.12 122 VAL A N 1
ATOM 943 C CA . VAL A 1 122 ? 8.714 -11.890 -13.251 1.00 89.12 122 VAL A CA 1
ATOM 944 C C . VAL A 1 122 ? 8.239 -12.932 -14.268 1.00 89.12 122 VAL A C 1
ATOM 946 O O . VAL A 1 122 ? 9.063 -13.551 -14.939 1.00 89.12 122 VAL A O 1
ATOM 949 N N . ALA A 1 123 ? 6.925 -13.096 -14.447 1.00 88.38 123 ALA A N 1
ATOM 950 C CA . ALA A 1 123 ? 6.385 -14.005 -15.460 1.00 88.38 123 ALA A CA 1
ATOM 951 C C . ALA A 1 123 ? 6.746 -13.568 -16.894 1.00 88.38 123 ALA A C 1
ATOM 953 O O . ALA A 1 123 ? 7.098 -14.408 -17.723 1.00 88.38 123 ALA A O 1
ATOM 954 N N . TYR A 1 124 ? 6.716 -12.261 -17.182 1.00 89.69 124 TYR A N 1
ATOM 955 C CA . TYR A 1 124 ? 7.166 -11.719 -18.469 1.00 89.69 124 TYR A CA 1
ATOM 956 C C . TYR A 1 124 ? 8.666 -11.983 -18.676 1.00 89.69 124 TYR A C 1
ATOM 958 O O . TYR A 1 124 ? 9.072 -12.456 -19.733 1.00 89.69 124 TYR A O 1
ATOM 966 N N . PHE A 1 125 ? 9.496 -11.752 -17.661 1.00 88.81 125 PHE A N 1
ATOM 967 C CA . PHE A 1 125 ? 10.935 -11.991 -17.738 1.00 88.81 125 PHE A CA 1
ATOM 968 C C . PHE A 1 125 ? 11.263 -13.457 -18.050 1.00 88.81 125 PHE A C 1
ATOM 970 O O . PHE A 1 125 ? 12.124 -13.730 -18.883 1.00 88.81 125 PHE A O 1
ATOM 977 N N . LEU A 1 126 ? 10.529 -14.406 -17.458 1.00 88.12 126 LEU A N 1
ATOM 978 C CA . LEU A 1 126 ? 10.656 -15.823 -17.810 1.00 88.12 126 LEU A CA 1
ATOM 979 C C . LEU A 1 126 ? 10.352 -16.067 -19.293 1.00 88.12 126 LEU A C 1
ATOM 981 O O . LEU A 1 126 ? 11.078 -16.814 -19.941 1.00 88.12 126 LEU A O 1
ATOM 985 N N . ARG A 1 127 ? 9.332 -15.406 -19.856 1.00 86.69 127 ARG A N 1
ATOM 986 C CA . ARG A 1 127 ? 9.047 -15.478 -21.296 1.00 86.69 127 ARG A CA 1
ATOM 987 C C . ARG A 1 127 ? 10.228 -14.973 -22.131 1.00 86.69 127 ARG A C 1
ATOM 989 O O . ARG A 1 127 ? 10.634 -15.687 -23.035 1.00 86.69 127 ARG A O 1
ATOM 996 N N . VAL A 1 128 ? 10.795 -13.808 -21.802 1.00 86.69 128 VAL A N 1
ATOM 997 C CA . VAL A 1 128 ? 11.965 -13.225 -22.500 1.00 86.69 128 VAL A CA 1
ATOM 998 C C . VAL A 1 128 ? 13.171 -14.170 -22.463 1.00 86.69 128 VAL A C 1
ATOM 1000 O O . VAL A 1 128 ? 13.866 -14.322 -23.465 1.00 86.69 128 VAL A O 1
ATOM 1003 N N . LEU A 1 129 ? 13.404 -14.830 -21.322 1.00 86.50 129 LEU A N 1
ATOM 1004 C CA . LEU A 1 129 ? 14.467 -15.827 -21.178 1.00 86.50 129 LEU A CA 1
ATOM 1005 C C . LEU A 1 129 ? 14.228 -17.061 -22.053 1.00 86.50 129 LEU A C 1
ATOM 1007 O O . LEU A 1 129 ? 15.149 -17.515 -22.725 1.00 86.50 129 LEU A O 1
ATOM 1011 N N . PHE A 1 130 ? 13.007 -17.603 -22.058 1.00 86.12 130 PHE A N 1
ATOM 1012 C CA . PHE A 1 130 ? 12.690 -18.803 -22.836 1.00 86.12 130 PHE A CA 1
ATOM 1013 C C . PHE A 1 130 ? 12.681 -18.562 -24.347 1.00 86.12 130 PHE A C 1
ATOM 1015 O O . PHE A 1 130 ? 12.945 -19.497 -25.097 1.00 86.12 130 PHE A O 1
ATOM 1022 N N . THR A 1 131 ? 12.405 -17.336 -24.798 1.00 80.88 131 THR A N 1
ATOM 1023 C CA . THR A 1 131 ? 12.455 -16.975 -26.221 1.00 80.88 131 THR A CA 1
ATOM 1024 C C . THR A 1 131 ? 13.852 -16.583 -26.701 1.00 80.88 131 THR A C 1
ATOM 1026 O O . THR A 1 131 ? 13.996 -16.272 -27.870 1.00 80.88 131 THR A O 1
ATOM 1029 N N . GLY A 1 132 ? 14.876 -16.544 -25.837 1.00 77.62 132 GLY A N 1
ATOM 1030 C CA . GLY A 1 132 ? 16.236 -16.150 -26.244 1.00 77.62 132 GLY A CA 1
ATOM 1031 C C . GLY A 1 132 ? 16.380 -14.675 -26.651 1.00 77.62 132 GLY A C 1
ATOM 1032 O O . GLY A 1 132 ? 17.415 -14.271 -27.173 1.00 77.62 132 GLY A O 1
ATOM 1033 N N . ALA A 1 133 ? 15.381 -13.844 -26.346 1.00 78.38 133 ALA A N 1
ATOM 1034 C CA . ALA A 1 133 ? 15.265 -12.467 -26.831 1.00 78.38 133 ALA A CA 1
ATOM 1035 C C . ALA A 1 133 ? 16.343 -11.499 -26.298 1.00 78.38 133 ALA A C 1
ATOM 1037 O O . ALA A 1 133 ? 16.409 -10.350 -26.720 1.00 78.38 133 ALA A O 1
ATOM 1038 N N . ILE A 1 134 ? 17.177 -11.931 -25.347 1.00 76.50 134 ILE A N 1
ATOM 1039 C CA . ILE A 1 134 ? 18.247 -11.108 -24.762 1.00 76.50 134 ILE A CA 1
ATOM 1040 C C . ILE A 1 134 ? 19.373 -10.856 -25.776 1.00 76.50 134 ILE A C 1
ATOM 1042 O O . ILE A 1 134 ? 19.943 -9.764 -25.790 1.00 76.50 134 ILE A O 1
ATOM 1046 N N . ASP A 1 135 ? 19.660 -11.837 -26.634 1.00 77.19 135 ASP A N 1
ATOM 1047 C CA . ASP A 1 135 ? 20.765 -11.774 -27.596 1.00 77.19 135 ASP A CA 1
ATOM 1048 C C . ASP A 1 135 ? 20.308 -11.442 -29.025 1.00 77.19 135 ASP A C 1
ATOM 1050 O O . ASP A 1 135 ? 21.149 -11.161 -29.881 1.00 77.19 135 ASP A O 1
ATOM 1054 N N . SER A 1 136 ? 18.995 -11.422 -29.283 1.00 75.19 136 SER A N 1
ATOM 1055 C CA . SER A 1 136 ? 18.432 -11.186 -30.618 1.00 75.19 136 SER A CA 1
ATOM 1056 C C . SER A 1 136 ? 18.625 -9.745 -31.100 1.00 75.19 136 SER A C 1
ATOM 1058 O O . SER A 1 136 ? 18.895 -9.520 -32.277 1.00 75.19 136 SER A O 1
ATOM 1060 N N . CYS A 1 137 ? 18.586 -8.751 -30.205 1.00 77.94 137 CYS A N 1
ATOM 1061 C CA . CYS A 1 137 ? 18.833 -7.362 -30.588 1.00 77.94 137 CYS A CA 1
ATOM 1062 C C . CYS A 1 137 ? 20.337 -7.075 -30.811 1.00 77.94 137 CYS A C 1
ATOM 1064 O O . CYS A 1 137 ? 21.168 -7.130 -29.891 1.00 77.94 137 CYS A O 1
ATOM 1066 N N . GLY A 1 138 ? 20.686 -6.655 -32.032 1.00 71.00 138 GLY A N 1
ATOM 1067 C CA . GLY A 1 138 ? 22.053 -6.262 -32.407 1.00 71.00 138 GLY A CA 1
ATOM 1068 C C . GLY A 1 138 ? 22.467 -4.850 -31.964 1.00 71.00 138 GLY A C 1
ATOM 1069 O O . GLY A 1 138 ? 23.658 -4.557 -31.854 1.00 71.00 138 GLY A O 1
ATOM 1070 N N . SER A 1 139 ? 21.508 -3.962 -31.679 1.00 82.25 139 SER A N 1
ATOM 1071 C CA . SER A 1 139 ? 21.789 -2.548 -31.393 1.00 82.25 139 SER A CA 1
ATOM 1072 C C . SER A 1 139 ? 22.237 -2.312 -29.948 1.00 82.25 139 SER A C 1
ATOM 1074 O O . SER A 1 139 ? 21.545 -2.678 -28.994 1.00 82.25 139 SER A O 1
ATOM 1076 N N . ILE A 1 140 ? 23.354 -1.601 -29.763 1.00 84.69 140 ILE A N 1
ATOM 1077 C CA . ILE A 1 140 ? 23.866 -1.239 -28.432 1.00 84.69 140 ILE A CA 1
ATOM 1078 C C . ILE A 1 140 ? 22.859 -0.404 -27.622 1.00 84.69 140 ILE A C 1
ATOM 1080 O O . ILE A 1 140 ? 22.779 -0.552 -26.403 1.00 84.69 140 ILE A O 1
ATOM 1084 N N . SER A 1 141 ? 22.034 0.404 -28.298 1.00 84.19 141 SER A N 1
ATOM 1085 C CA . SER A 1 141 ? 20.984 1.220 -27.676 1.00 84.19 141 SER A CA 1
ATOM 1086 C C . SER A 1 141 ? 19.960 0.357 -26.939 1.00 84.19 141 SER A C 1
ATOM 1088 O O . SER A 1 141 ? 19.594 0.668 -25.808 1.00 84.19 141 SER A O 1
ATOM 1090 N N . THR A 1 142 ? 19.541 -0.760 -27.541 1.00 84.38 142 THR A N 1
ATOM 1091 C CA . THR A 1 142 ? 18.557 -1.683 -26.944 1.00 84.38 142 THR A CA 1
ATOM 1092 C C . THR A 1 142 ? 19.118 -2.400 -25.714 1.00 84.38 142 THR A C 1
ATOM 1094 O O . THR A 1 142 ? 18.427 -2.531 -24.706 1.00 84.38 142 THR A O 1
ATOM 1097 N N . ARG A 1 143 ? 20.407 -2.768 -25.737 1.00 85.31 143 ARG A N 1
ATOM 1098 C CA . ARG A 1 143 ? 21.093 -3.400 -24.598 1.00 85.31 143 ARG A CA 1
ATOM 1099 C C . ARG A 1 143 ? 21.235 -2.444 -23.418 1.00 85.31 143 ARG A C 1
ATOM 1101 O O . ARG A 1 143 ? 20.956 -2.820 -22.282 1.00 85.31 143 ARG A O 1
ATOM 1108 N N . VAL A 1 144 ? 21.625 -1.195 -23.680 1.00 88.88 144 VAL A N 1
ATOM 1109 C CA . VAL A 1 144 ? 21.697 -0.147 -22.647 1.00 88.88 144 VAL A CA 1
ATOM 1110 C C . VAL A 1 144 ? 20.308 0.147 -22.075 1.00 88.88 144 VAL A C 1
ATOM 1112 O O . VAL A 1 144 ? 20.168 0.289 -20.860 1.00 88.88 144 VAL A O 1
ATOM 1115 N N . PHE A 1 145 ? 19.278 0.177 -22.923 1.00 89.88 145 PHE A N 1
ATOM 1116 C CA . PHE A 1 145 ? 17.891 0.366 -22.503 1.00 89.88 145 PHE A CA 1
ATOM 1117 C C . PHE A 1 145 ? 17.396 -0.765 -21.587 1.00 89.88 145 PHE A C 1
ATOM 1119 O O . PHE A 1 145 ? 16.862 -0.493 -20.512 1.00 89.88 145 PHE A O 1
ATOM 1126 N N . ALA A 1 146 ? 17.647 -2.025 -21.948 1.00 88.62 146 ALA A N 1
ATOM 1127 C CA . ALA A 1 146 ? 17.288 -3.180 -21.127 1.00 88.62 146 ALA A CA 1
ATOM 1128 C C . ALA A 1 146 ? 18.044 -3.209 -19.785 1.00 88.62 146 ALA A C 1
ATOM 1130 O O . ALA A 1 146 ? 17.448 -3.452 -18.733 1.00 88.62 146 ALA A O 1
ATOM 1131 N N . LEU A 1 147 ? 19.345 -2.888 -19.786 1.00 89.94 147 LEU A N 1
ATOM 1132 C CA . LEU A 1 147 ? 20.131 -2.769 -18.552 1.00 89.94 147 LEU A CA 1
ATOM 1133 C C . LEU A 1 147 ? 19.600 -1.657 -17.642 1.00 89.94 147 LEU A C 1
ATOM 1135 O O . LEU A 1 147 ? 19.451 -1.858 -16.435 1.00 89.94 147 LEU A O 1
ATOM 1139 N N . GLY A 1 148 ? 19.273 -0.494 -18.207 1.00 90.31 148 GLY A N 1
ATOM 1140 C CA . GLY A 1 148 ? 18.655 0.599 -17.463 1.00 90.31 148 GLY A CA 1
ATOM 1141 C C . GLY A 1 148 ? 17.314 0.194 -16.842 1.00 90.31 148 GLY A C 1
ATOM 1142 O O . GLY A 1 148 ? 17.034 0.564 -15.697 1.00 90.31 148 GLY A O 1
ATOM 1143 N N . ALA A 1 149 ? 16.513 -0.602 -17.555 1.00 90.12 149 ALA A N 1
ATOM 1144 C CA . ALA A 1 149 ? 15.242 -1.113 -17.059 1.00 90.12 149 ALA A CA 1
ATOM 1145 C C . ALA A 1 149 ? 15.456 -2.059 -15.869 1.00 90.12 149 ALA A C 1
ATOM 1147 O O . ALA A 1 149 ? 14.767 -1.927 -14.859 1.00 90.12 149 ALA A O 1
ATOM 1148 N N . ALA A 1 150 ? 16.466 -2.933 -15.918 1.00 89.88 150 ALA A N 1
ATOM 1149 C CA . ALA A 1 150 ? 16.816 -3.813 -14.801 1.00 89.88 150 ALA A CA 1
ATOM 1150 C C . ALA A 1 150 ? 17.209 -3.031 -13.529 1.00 89.88 150 ALA A C 1
ATOM 1152 O O . ALA A 1 150 ? 16.764 -3.364 -12.427 1.00 89.88 150 ALA A O 1
ATOM 1153 N N . PHE A 1 151 ? 17.978 -1.943 -13.665 1.00 91.44 151 PHE A N 1
ATOM 1154 C CA . PHE A 1 151 ? 18.289 -1.060 -12.532 1.00 91.44 151 PHE A CA 1
ATOM 1155 C C . PHE A 1 151 ? 17.042 -0.362 -11.976 1.00 91.44 151 PHE A C 1
ATOM 1157 O O . PHE A 1 151 ? 16.875 -0.276 -10.757 1.00 91.44 151 PHE A O 1
ATOM 1164 N N . CYS A 1 152 ? 16.152 0.116 -12.849 1.00 90.56 152 CYS A N 1
ATOM 1165 C CA . CYS A 1 152 ? 14.892 0.728 -12.428 1.00 90.56 152 CYS A CA 1
ATOM 1166 C C . CYS A 1 152 ? 13.982 -0.284 -11.717 1.00 90.56 152 CYS A C 1
ATOM 1168 O O . CYS A 1 152 ? 13.391 0.048 -10.690 1.00 90.56 152 CYS A O 1
ATOM 1170 N N . TYR A 1 153 ? 13.946 -1.528 -12.200 1.00 90.44 153 TYR A N 1
ATOM 1171 C CA . TYR A 1 153 ? 13.223 -2.629 -11.574 1.00 90.44 153 TYR A CA 1
ATOM 1172 C C . TYR A 1 153 ? 13.698 -2.885 -10.137 1.00 90.44 153 TYR A C 1
ATOM 1174 O O . TYR A 1 153 ? 12.900 -2.858 -9.201 1.00 90.44 153 TYR A O 1
ATOM 1182 N N . ALA A 1 154 ? 15.012 -3.016 -9.924 1.00 89.12 154 ALA A N 1
ATOM 1183 C CA . ALA A 1 154 ? 15.581 -3.132 -8.579 1.00 89.12 154 ALA A CA 1
ATOM 1184 C C . ALA A 1 154 ? 15.254 -1.906 -7.701 1.00 89.12 154 ALA A C 1
ATOM 1186 O O . ALA A 1 154 ? 14.991 -2.026 -6.500 1.00 89.12 154 ALA A O 1
ATOM 1187 N N . GLY A 1 155 ? 15.218 -0.718 -8.308 1.00 86.88 155 GLY A N 1
ATOM 1188 C CA . GLY A 1 155 ? 14.820 0.521 -7.652 1.00 86.88 155 GLY A CA 1
ATOM 1189 C C . GLY A 1 155 ? 13.400 0.498 -7.075 1.00 86.88 155 GLY A C 1
ATOM 1190 O O . GLY A 1 155 ? 13.190 1.090 -6.012 1.00 86.88 155 GLY A O 1
ATOM 1191 N N . PHE A 1 156 ? 12.439 -0.211 -7.686 1.00 86.50 156 PHE A N 1
ATOM 1192 C CA . PHE A 1 156 ? 11.077 -0.322 -7.138 1.00 86.50 156 PHE A CA 1
ATOM 1193 C C . PHE A 1 156 ? 11.054 -0.987 -5.773 1.00 86.50 156 PHE A C 1
ATOM 1195 O O . PHE A 1 156 ? 10.465 -0.433 -4.842 1.00 86.50 156 PHE A O 1
ATOM 1202 N N . PHE A 1 157 ? 11.762 -2.106 -5.610 1.00 86.62 157 PHE A N 1
ATOM 1203 C CA . PHE A 1 157 ? 11.868 -2.782 -4.315 1.00 86.62 157 PHE A CA 1
ATOM 1204 C C . PHE A 1 157 ? 12.445 -1.857 -3.247 1.00 86.62 157 PHE A C 1
ATOM 1206 O O . PHE A 1 157 ? 11.941 -1.805 -2.124 1.00 86.62 157 PHE A O 1
ATOM 1213 N N . VAL A 1 158 ? 13.459 -1.067 -3.609 1.00 87.06 158 VAL A N 1
ATOM 1214 C CA . VAL A 1 158 ? 14.062 -0.078 -2.711 1.00 87.06 158 VAL A CA 1
ATOM 1215 C C . VAL A 1 158 ? 13.041 0.993 -2.311 1.00 87.06 158 VAL A C 1
ATOM 1217 O O . VAL A 1 158 ? 12.927 1.326 -1.129 1.00 87.06 158 VAL A O 1
ATOM 1220 N N . VAL A 1 159 ? 12.264 1.524 -3.259 1.00 86.38 159 VAL A N 1
ATOM 1221 C CA . VAL A 1 159 ? 11.231 2.533 -2.976 1.00 86.38 159 VAL A CA 1
ATOM 1222 C C . VAL A 1 159 ? 10.113 1.971 -2.100 1.00 86.38 159 VAL A C 1
ATOM 1224 O O . VAL A 1 159 ? 9.757 2.618 -1.114 1.00 86.38 159 VAL A O 1
ATOM 1227 N N . ILE A 1 160 ? 9.609 0.768 -2.389 1.00 85.38 160 ILE A N 1
ATOM 1228 C CA . ILE A 1 160 ? 8.571 0.101 -1.587 1.00 85.38 160 ILE A CA 1
ATOM 1229 C C . ILE A 1 160 ? 9.082 -0.174 -0.169 1.00 85.38 160 ILE A C 1
ATOM 1231 O O . ILE A 1 160 ? 8.383 0.120 0.803 1.00 85.38 160 ILE A O 1
ATOM 1235 N N . TYR A 1 161 ? 10.320 -0.653 -0.028 1.00 85.88 161 TYR A N 1
ATOM 1236 C CA . TYR A 1 161 ? 10.954 -0.879 1.271 1.00 85.88 161 TYR A CA 1
ATOM 1237 C C . TYR A 1 161 ? 11.034 0.412 2.098 1.00 85.88 161 TYR A C 1
ATOM 1239 O O . TYR A 1 161 ? 1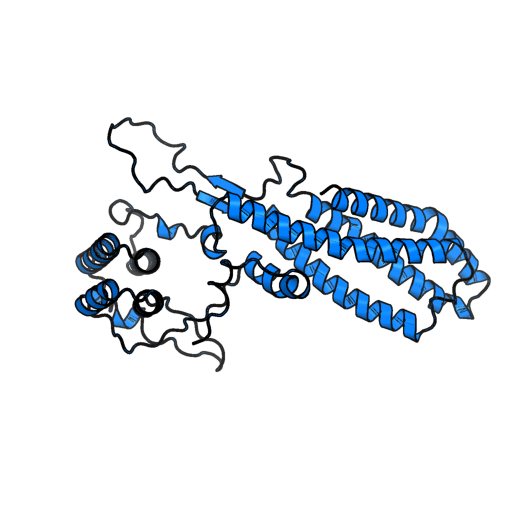0.613 0.451 3.259 1.00 85.88 161 TYR A O 1
ATOM 1247 N N . TYR A 1 162 ? 11.534 1.500 1.503 1.00 85.19 162 TYR A N 1
ATOM 1248 C CA . TYR A 1 162 ? 11.615 2.783 2.198 1.00 85.19 162 TYR A CA 1
ATOM 1249 C C . TYR A 1 162 ? 10.239 3.378 2.494 1.00 85.19 162 TYR A C 1
ATOM 1251 O O . TYR A 1 162 ? 10.076 3.986 3.551 1.00 85.19 162 TYR A O 1
ATOM 1259 N N . PHE A 1 163 ? 9.254 3.195 1.613 1.00 85.25 163 PHE A N 1
ATOM 1260 C CA . PHE A 1 163 ? 7.874 3.610 1.852 1.00 85.25 163 PHE A CA 1
ATOM 1261 C C . PHE A 1 163 ? 7.267 2.859 3.044 1.00 85.25 163 PHE A C 1
ATOM 1263 O O . PHE A 1 163 ? 6.745 3.499 3.957 1.00 85.25 163 PHE A O 1
ATOM 1270 N N . ALA A 1 164 ? 7.412 1.531 3.099 1.00 83.12 164 ALA A N 1
ATOM 1271 C CA . ALA A 1 164 ? 6.940 0.706 4.211 1.00 83.12 164 ALA A CA 1
ATOM 1272 C C . ALA A 1 164 ? 7.574 1.131 5.546 1.00 83.12 164 ALA A C 1
ATOM 1274 O O . ALA A 1 164 ? 6.881 1.320 6.548 1.00 83.12 164 ALA A O 1
ATOM 1275 N N . ARG A 1 165 ? 8.894 1.360 5.550 1.00 83.50 165 ARG A N 1
ATOM 1276 C CA . ARG A 1 165 ? 9.623 1.812 6.742 1.00 83.50 165 ARG A CA 1
ATOM 1277 C C . ARG A 1 165 ? 9.226 3.225 7.169 1.00 83.50 165 ARG A C 1
ATOM 1279 O O . ARG A 1 165 ? 9.061 3.473 8.360 1.00 83.50 165 ARG A O 1
ATOM 1286 N N . TYR A 1 166 ? 9.062 4.143 6.217 1.00 82.25 166 TYR A N 1
ATOM 1287 C CA . TYR A 1 166 ? 8.612 5.510 6.484 1.00 82.25 166 TYR A CA 1
ATOM 1288 C C . TYR A 1 166 ? 7.199 5.526 7.076 1.00 82.25 166 TYR A C 1
ATOM 1290 O O . TYR A 1 166 ? 6.969 6.172 8.098 1.00 82.25 166 TYR A O 1
ATOM 1298 N N . ARG A 1 167 ? 6.277 4.758 6.484 1.00 80.19 167 ARG A N 1
ATOM 1299 C CA . ARG A 1 167 ? 4.912 4.562 6.986 1.00 80.19 167 ARG A CA 1
ATOM 1300 C C . ARG A 1 167 ? 4.913 4.147 8.449 1.00 80.19 167 ARG A C 1
ATOM 1302 O O . ARG A 1 167 ? 4.243 4.782 9.261 1.00 80.19 167 ARG A O 1
ATOM 1309 N N . GLU A 1 168 ? 5.659 3.096 8.779 1.00 77.69 168 GLU A N 1
ATOM 1310 C CA . GLU A 1 168 ? 5.652 2.561 10.137 1.00 77.69 168 GLU A CA 1
ATOM 1311 C C . GLU A 1 168 ? 6.324 3.528 11.116 1.00 77.69 168 GLU A C 1
ATOM 1313 O O . GLU A 1 168 ? 5.810 3.753 12.204 1.00 77.69 168 GLU A O 1
ATOM 1318 N N . HIS A 1 169 ? 7.404 4.199 10.711 1.00 80.19 169 HIS A N 1
ATOM 1319 C CA . HIS A 1 169 ? 8.052 5.216 11.538 1.00 80.19 169 HIS A CA 1
ATOM 1320 C C . HIS A 1 169 ? 7.107 6.372 11.903 1.00 80.19 169 HIS A C 1
ATOM 1322 O O . HIS A 1 169 ? 6.990 6.724 13.075 1.00 80.19 169 HIS A O 1
ATOM 1328 N N . ILE A 1 170 ? 6.392 6.941 10.926 1.00 77.00 170 ILE A N 1
ATOM 1329 C CA . ILE A 1 170 ? 5.425 8.020 11.187 1.00 77.00 170 ILE A CA 1
ATOM 1330 C C . ILE A 1 170 ? 4.278 7.521 12.072 1.00 77.00 170 ILE A C 1
ATOM 1332 O O . ILE A 1 170 ? 3.835 8.226 12.978 1.00 77.00 170 ILE A O 1
ATOM 1336 N N . LYS A 1 171 ? 3.813 6.292 11.838 1.00 73.94 171 LYS A N 1
ATOM 1337 C CA . LYS A 1 171 ? 2.784 5.652 12.655 1.00 73.94 171 LYS A CA 1
ATOM 1338 C C . LYS A 1 171 ? 3.208 5.537 14.126 1.00 73.94 171 LYS A C 1
ATOM 1340 O O . LYS A 1 171 ? 2.428 5.911 15.003 1.00 73.94 171 LYS A O 1
ATOM 1345 N N . MET A 1 172 ? 4.446 5.113 14.384 1.00 73.31 172 MET A N 1
ATOM 1346 C CA . MET A 1 172 ? 5.007 5.027 15.737 1.00 73.31 172 MET A CA 1
ATOM 1347 C C . MET A 1 172 ? 5.175 6.407 16.387 1.00 73.31 172 MET A C 1
ATOM 1349 O O . MET A 1 172 ? 4.818 6.577 17.548 1.00 73.31 172 MET A O 1
ATOM 1353 N N . GLN A 1 173 ? 5.638 7.421 15.645 1.00 73.69 173 GLN A N 1
ATOM 1354 C CA . GLN A 1 173 ? 5.757 8.798 16.160 1.00 73.69 173 GLN A CA 1
ATOM 1355 C C . GLN A 1 173 ? 4.415 9.414 16.576 1.00 73.69 173 GLN A C 1
ATOM 1357 O O . GLN A 1 173 ? 4.375 10.332 17.392 1.00 73.69 173 GLN A O 1
ATOM 1362 N N . LEU A 1 174 ? 3.314 8.933 16.003 1.00 68.56 174 LEU A N 1
ATOM 1363 C CA . LEU A 1 174 ? 1.964 9.378 16.333 1.00 68.56 174 LEU A CA 1
ATOM 1364 C C . LEU A 1 174 ? 1.330 8.579 17.479 1.00 68.56 174 LEU A C 1
ATOM 1366 O O . LEU A 1 174 ? 0.183 8.850 17.822 1.00 68.56 174 LEU A O 1
ATOM 1370 N N . GLY A 1 175 ? 2.041 7.599 18.050 1.00 64.56 175 GLY A N 1
ATOM 1371 C CA . GLY A 1 175 ? 1.527 6.732 19.114 1.00 64.56 175 GLY A CA 1
ATOM 1372 C C . GLY A 1 175 ? 0.377 5.821 18.669 1.00 64.56 175 GLY A C 1
ATOM 1373 O O . GLY A 1 175 ? -0.323 5.255 19.502 1.00 64.56 175 GLY A O 1
ATOM 1374 N N . ALA A 1 176 ? 0.155 5.680 17.360 1.00 66.00 176 ALA A N 1
ATOM 1375 C CA . ALA A 1 176 ? -0.935 4.893 16.797 1.00 66.00 176 ALA A CA 1
ATOM 1376 C C . ALA A 1 176 ? -0.428 3.500 16.403 1.00 66.00 176 ALA A C 1
ATOM 1378 O O . ALA A 1 176 ? -0.277 3.202 15.221 1.00 66.00 176 ALA A O 1
ATOM 1379 N N . PHE A 1 177 ? -0.124 2.658 17.390 1.00 64.25 177 PHE A N 1
ATOM 1380 C CA . PHE A 1 177 ? 0.567 1.376 17.194 1.00 64.25 177 PHE A CA 1
ATOM 1381 C C . PHE A 1 177 ? -0.247 0.345 16.388 1.00 64.25 177 PHE A C 1
ATOM 1383 O O . PHE A 1 177 ? 0.316 -0.398 15.576 1.00 64.25 177 PHE A O 1
ATOM 1390 N N . GLN A 1 178 ? -1.576 0.340 16.521 1.00 62.75 178 GLN A N 1
ATOM 1391 C CA . GLN A 1 178 ? -2.455 -0.607 15.825 1.00 62.75 178 GLN A CA 1
ATOM 1392 C C . GLN A 1 178 ? -3.136 0.021 14.601 1.00 62.75 178 GLN A C 1
ATOM 1394 O O . GLN A 1 178 ? -3.386 1.226 14.532 1.00 62.75 178 GLN A O 1
ATOM 1399 N N . GLU A 1 179 ? -3.453 -0.803 13.596 1.00 63.47 179 GLU A N 1
ATOM 1400 C CA . GLU A 1 179 ? -4.136 -0.317 12.386 1.00 63.47 179 GLU A CA 1
ATOM 1401 C C . GLU A 1 179 ? -5.567 0.147 12.708 1.00 63.47 179 GLU A C 1
ATOM 1403 O O . GLU A 1 179 ? -6.047 1.141 12.149 1.00 63.47 179 GLU A O 1
ATOM 1408 N N . ALA A 1 180 ? -6.225 -0.525 13.658 1.00 59.88 180 ALA A N 1
ATOM 1409 C CA . ALA A 1 180 ? -7.575 -0.203 14.108 1.00 59.88 180 ALA A CA 1
ATOM 1410 C C . ALA A 1 180 ? -7.692 1.216 14.694 1.00 59.88 180 ALA A C 1
ATOM 1412 O O . ALA A 1 180 ? -8.706 1.887 14.483 1.00 59.88 180 ALA A O 1
ATOM 1413 N N . ASP A 1 181 ? -6.648 1.723 15.352 1.00 56.78 181 ASP A N 1
ATOM 1414 C CA . ASP A 1 181 ? -6.671 3.036 16.013 1.00 56.78 181 ASP A CA 1
ATOM 1415 C C . ASP A 1 181 ? -6.730 4.205 15.021 1.00 56.78 181 ASP A C 1
ATOM 1417 O O . ASP A 1 181 ? -7.193 5.294 15.348 1.00 56.78 181 ASP A O 1
ATOM 1421 N N . GLN A 1 182 ? -6.355 3.963 13.765 1.00 54.47 182 GLN A N 1
ATOM 1422 C CA . GLN A 1 182 ? -6.296 4.984 12.719 1.00 54.47 182 GLN A CA 1
ATOM 1423 C C . GLN A 1 182 ? -7.512 4.994 11.780 1.00 54.47 182 GLN A C 1
ATOM 1425 O O . GLN A 1 182 ? -7.585 5.831 10.876 1.00 54.47 182 GLN A O 1
ATOM 1430 N N . THR A 1 183 ? -8.444 4.047 11.938 1.00 51.47 183 THR A N 1
ATOM 1431 C CA . THR A 1 183 ? -9.629 3.920 11.062 1.00 51.47 183 THR A CA 1
ATOM 1432 C C . THR A 1 183 ? -10.783 4.849 11.448 1.00 51.47 183 THR A C 1
ATOM 1434 O O . THR A 1 183 ? -11.811 4.861 10.778 1.00 51.47 183 THR A O 1
ATOM 1437 N N . GLY A 1 184 ? -10.589 5.715 12.450 1.00 48.38 184 GLY A N 1
ATOM 1438 C CA . GLY A 1 184 ? -11.547 6.767 12.781 1.00 48.38 184 GLY A CA 1
ATOM 1439 C C . GLY A 1 184 ? -12.876 6.219 13.290 1.00 48.38 184 GLY A C 1
ATOM 1440 O O . GLY A 1 184 ? -13.927 6.720 12.896 1.00 48.38 184 GLY A O 1
ATOM 1441 N N . ASP A 1 185 ? -12.847 5.199 14.151 1.00 51.53 185 ASP A N 1
ATOM 1442 C CA . ASP A 1 185 ? -14.058 4.738 14.821 1.00 51.53 185 ASP A CA 1
ATOM 1443 C C . ASP A 1 185 ? -14.515 5.805 15.831 1.00 51.53 185 ASP A C 1
ATOM 1445 O O . ASP A 1 185 ? -14.071 5.870 16.977 1.00 51.53 185 ASP A O 1
ATOM 1449 N N . VAL A 1 186 ? -15.366 6.717 15.355 1.00 47.81 186 VAL A N 1
ATOM 1450 C CA . VAL A 1 186 ? -15.888 7.868 16.110 1.00 47.81 186 VAL A CA 1
ATOM 1451 C C . VAL A 1 186 ? -16.674 7.408 17.343 1.00 47.81 186 VAL A C 1
ATOM 1453 O O . VAL A 1 186 ? -16.797 8.154 18.309 1.00 47.81 186 VAL A O 1
ATOM 1456 N N . ARG A 1 187 ? -17.155 6.158 17.341 1.00 49.69 187 ARG A N 1
ATOM 1457 C CA . ARG A 1 187 ? -17.966 5.564 18.410 1.00 49.69 187 ARG A CA 1
ATOM 1458 C C . ARG A 1 187 ? -17.205 5.359 19.720 1.00 49.69 187 ARG A C 1
ATOM 1460 O O . ARG A 1 187 ? -17.852 5.196 20.745 1.00 49.69 187 ARG A O 1
ATOM 1467 N N . LYS A 1 188 ? -15.867 5.403 19.704 1.00 51.00 188 LYS A N 1
ATOM 1468 C CA . LYS A 1 188 ? -15.032 5.270 20.910 1.00 51.00 188 LYS A CA 1
ATOM 1469 C C . LYS A 1 188 ? -15.074 6.494 21.835 1.00 51.00 188 LYS A C 1
ATOM 1471 O O . LYS A 1 188 ? -14.734 6.364 23.001 1.00 51.00 188 LYS A O 1
ATOM 1476 N N . TYR A 1 189 ? -15.462 7.662 21.314 1.00 49.62 189 TYR A N 1
ATOM 1477 C CA . TYR A 1 189 ? -15.389 8.954 22.017 1.00 49.62 189 TYR A CA 1
ATOM 1478 C C . TYR A 1 189 ? -16.750 9.652 22.134 1.00 49.62 189 TYR A C 1
ATOM 1480 O O . TYR A 1 189 ? -16.804 10.857 22.365 1.00 49.62 189 TYR A O 1
ATOM 1488 N N . VAL A 1 190 ? -17.848 8.933 21.889 1.00 53.91 190 VAL A N 1
ATOM 1489 C CA . VAL A 1 190 ? -19.190 9.491 22.077 1.00 53.91 190 VAL A CA 1
ATOM 1490 C C . VAL A 1 190 ? -19.485 9.477 23.568 1.00 53.91 190 VAL A C 1
ATOM 1492 O O . VAL A 1 190 ? -19.512 8.409 24.182 1.00 53.91 190 VAL A O 1
ATOM 1495 N N . ASP A 1 191 ? -19.701 10.657 24.137 1.00 56.69 191 ASP A N 1
ATOM 1496 C CA . ASP A 1 191 ? -20.193 10.780 25.498 1.00 56.69 191 ASP A CA 1
ATOM 1497 C C . ASP A 1 191 ? -21.623 10.220 25.560 1.00 56.69 191 ASP A C 1
ATOM 1499 O O . ASP A 1 191 ? -22.552 10.703 24.905 1.00 56.69 191 ASP A O 1
ATOM 1503 N N . LEU A 1 192 ? -21.777 9.134 26.321 1.00 57.78 192 LEU A N 1
ATOM 1504 C CA . LEU A 1 192 ? -23.039 8.411 26.460 1.00 57.78 192 LEU A CA 1
ATOM 1505 C C . LEU A 1 192 ? -24.106 9.231 27.195 1.00 57.78 192 LEU A C 1
ATOM 1507 O O . LEU A 1 192 ? -25.293 8.934 27.044 1.00 57.78 192 LEU A O 1
ATOM 1511 N N . ARG A 1 193 ? -23.710 10.252 27.969 1.00 54.41 193 ARG A N 1
ATOM 1512 C CA . ARG A 1 193 ? -24.643 11.099 28.721 1.00 54.41 193 ARG A CA 1
ATOM 1513 C C . ARG A 1 193 ? -25.173 12.283 27.915 1.00 54.41 193 ARG A C 1
ATOM 1515 O O . ARG A 1 193 ? -26.312 12.677 28.153 1.00 54.41 193 ARG A O 1
ATOM 1522 N N . SER A 1 194 ? -24.408 12.824 26.965 1.00 53.41 194 SER A N 1
ATOM 1523 C CA . SER A 1 194 ? -24.745 14.089 26.290 1.00 53.41 194 SER A CA 1
ATOM 1524 C C . SER A 1 194 ? -25.278 13.960 24.857 1.00 53.41 194 SER A C 1
ATOM 1526 O O . SER A 1 194 ? -25.840 14.925 24.334 1.00 53.41 194 SER A O 1
ATOM 1528 N N . ASP A 1 195 ? -25.174 12.795 24.201 1.00 53.34 195 ASP A N 1
ATOM 1529 C CA . ASP A 1 195 ? -25.558 12.693 22.786 1.00 53.34 195 ASP A CA 1
ATOM 1530 C C . ASP A 1 195 ? -27.057 12.397 22.569 1.00 53.34 195 ASP A C 1
ATOM 1532 O O . ASP A 1 195 ? -27.512 11.251 22.478 1.00 53.34 195 ASP A O 1
ATOM 1536 N N . GLN A 1 196 ? -27.832 13.471 22.389 1.00 52.81 196 GLN A N 1
ATOM 1537 C CA . GLN A 1 196 ? -29.251 13.451 22.009 1.00 52.81 196 GLN A CA 1
ATOM 1538 C C . GLN A 1 196 ? -29.511 12.790 20.633 1.00 52.81 196 GLN A C 1
ATOM 1540 O O . GLN A 1 196 ? -30.661 12.625 20.235 1.00 52.81 196 GLN A O 1
ATOM 1545 N N . LYS A 1 197 ? -28.475 12.386 19.875 1.00 52.66 197 LYS A N 1
ATOM 1546 C CA . LYS A 1 197 ? -28.612 11.693 18.575 1.00 52.66 197 LYS A CA 1
ATOM 1547 C C . LYS A 1 197 ? -28.714 10.166 18.687 1.00 52.66 197 LYS A C 1
ATOM 1549 O O . LYS A 1 197 ? -28.907 9.491 17.666 1.00 52.66 197 LYS A O 1
ATOM 1554 N N . LEU A 1 198 ? -28.643 9.597 19.892 1.00 60.72 198 LEU A N 1
ATOM 1555 C CA . LEU A 1 198 ? -28.802 8.159 20.160 1.00 60.72 198 LEU A CA 1
ATOM 1556 C C . LEU A 1 198 ? -30.279 7.729 20.277 1.00 60.72 198 LEU A C 1
ATOM 1558 O O . LEU A 1 198 ? -30.657 6.972 21.163 1.00 60.72 198 LEU A O 1
ATOM 1562 N N . ASN A 1 199 ? -31.123 8.159 19.338 1.00 66.50 199 ASN A N 1
ATOM 1563 C CA . ASN A 1 199 ? -32.580 7.950 19.396 1.00 66.50 199 ASN A CA 1
ATOM 1564 C C . ASN A 1 199 ? -33.038 6.504 19.136 1.00 66.50 199 ASN A C 1
ATOM 1566 O O . ASN A 1 199 ? -34.227 6.212 19.194 1.00 66.50 199 ASN A O 1
ATOM 1570 N N . THR A 1 200 ? -32.126 5.591 18.795 1.00 77.06 200 THR A N 1
ATOM 1571 C CA . THR A 1 200 ? -32.469 4.205 18.447 1.00 77.06 200 THR A CA 1
ATOM 1572 C C . THR A 1 200 ? -31.680 3.233 19.310 1.00 77.06 200 THR A C 1
ATOM 1574 O O . THR A 1 200 ? -30.452 3.321 19.372 1.00 77.06 200 THR A O 1
ATOM 1577 N N . THR A 1 201 ? -32.366 2.241 19.880 1.00 78.94 201 THR A N 1
ATOM 1578 C CA . THR A 1 201 ? -31.773 1.152 20.678 1.00 78.94 201 THR A CA 1
ATOM 1579 C C . THR A 1 201 ? -30.620 0.452 19.953 1.00 78.94 201 THR A C 1
ATOM 1581 O O . THR A 1 201 ? -29.590 0.180 20.555 1.00 78.94 201 THR A O 1
ATOM 1584 N N . ALA A 1 202 ? -30.720 0.253 18.634 1.00 79.62 202 ALA A N 1
ATOM 1585 C CA . ALA A 1 202 ? -29.650 -0.331 17.821 1.00 79.62 202 ALA A CA 1
ATOM 1586 C C . ALA A 1 202 ? -28.379 0.542 17.740 1.00 79.62 202 ALA A C 1
ATOM 1588 O O . ALA A 1 202 ? -27.265 0.015 17.739 1.00 79.62 202 ALA A O 1
ATOM 1589 N N . LYS A 1 203 ? -28.525 1.874 17.674 1.00 78.38 203 LYS A N 1
ATOM 1590 C CA . LYS A 1 203 ? -27.385 2.809 17.669 1.00 78.38 203 LYS A CA 1
ATOM 1591 C C . LYS A 1 203 ? -26.732 2.860 19.046 1.00 78.38 203 LYS A C 1
ATOM 1593 O O . LYS A 1 203 ? -25.511 2.775 19.131 1.00 78.38 203 LYS A O 1
ATOM 1598 N N . LEU A 1 204 ? -27.557 2.926 20.091 1.00 82.25 204 LEU A N 1
ATOM 1599 C CA . LEU A 1 204 ? -27.131 2.892 21.486 1.00 82.25 204 LEU A CA 1
ATOM 1600 C C . LEU A 1 204 ? -26.346 1.614 21.795 1.00 82.25 204 LEU A C 1
ATOM 1602 O O . LEU A 1 204 ? -25.217 1.682 22.269 1.00 82.25 204 LEU A O 1
ATOM 1606 N N . LEU A 1 205 ? -26.887 0.459 21.403 1.00 84.75 205 LEU A N 1
ATOM 1607 C CA . LEU A 1 205 ? -26.216 -0.831 21.519 1.00 84.75 205 LEU A CA 1
ATOM 1608 C C . LEU A 1 205 ? -24.886 -0.852 20.754 1.00 84.75 205 LEU A C 1
ATOM 1610 O O . LEU A 1 205 ? -23.895 -1.382 21.244 1.00 84.75 205 LEU A O 1
ATOM 1614 N N . GLY A 1 206 ? -24.842 -0.262 19.558 1.00 81.44 206 GLY A N 1
ATOM 1615 C CA . GLY A 1 206 ? -23.609 -0.136 18.785 1.00 81.44 206 GLY A CA 1
ATOM 1616 C C . GLY A 1 206 ? -22.516 0.657 19.509 1.00 81.44 206 GLY A C 1
ATOM 1617 O O . GLY A 1 206 ? -21.357 0.258 19.446 1.00 81.44 206 GLY A O 1
ATOM 1618 N N . VAL A 1 207 ? -22.870 1.746 20.200 1.00 81.25 207 VAL A N 1
ATOM 1619 C CA . VAL A 1 207 ? -21.923 2.554 20.990 1.00 81.25 207 VAL A CA 1
ATOM 1620 C C . VAL A 1 207 ? -21.484 1.814 22.251 1.00 81.25 207 VAL A C 1
ATOM 1622 O O . VAL A 1 207 ? -20.284 1.707 22.485 1.00 81.25 207 VAL A O 1
ATOM 1625 N N . VAL A 1 208 ? -22.428 1.237 23.006 1.00 86.62 208 VAL A N 1
ATOM 1626 C CA . VAL A 1 208 ? -22.140 0.450 24.220 1.00 86.62 208 VAL A CA 1
ATOM 1627 C C . VAL A 1 208 ? -21.170 -0.688 23.912 1.00 86.62 208 VAL A C 1
ATOM 1629 O O . VAL A 1 208 ? -20.172 -0.835 24.605 1.00 86.62 208 VAL A O 1
ATOM 1632 N N . ARG A 1 209 ? -21.402 -1.451 22.835 1.00 87.38 209 ARG A N 1
ATOM 1633 C CA . ARG A 1 209 ? -20.505 -2.547 22.429 1.00 87.38 209 ARG A CA 1
ATOM 1634 C C . ARG A 1 209 ? -19.093 -2.066 22.125 1.00 87.38 209 ARG A C 1
ATOM 1636 O O . ARG A 1 209 ? -18.134 -2.657 22.606 1.00 87.38 209 ARG A O 1
ATOM 1643 N N . VAL A 1 210 ? -18.972 -1.004 21.326 1.00 81.69 210 VAL A N 1
ATOM 1644 C CA . VAL A 1 210 ? -17.666 -0.455 20.946 1.00 81.69 210 VAL A CA 1
ATOM 1645 C C . VAL A 1 210 ? -16.929 0.058 22.181 1.00 81.69 210 VAL A C 1
ATOM 1647 O O . VAL A 1 210 ? -15.780 -0.319 22.395 1.00 81.69 210 VAL A O 1
ATOM 1650 N N . ARG A 1 211 ? -17.574 0.877 23.021 1.00 81.06 211 ARG A N 1
ATOM 1651 C CA . ARG A 1 211 ? -16.926 1.446 24.211 1.00 81.06 211 ARG A CA 1
ATOM 1652 C C . ARG A 1 211 ? -16.561 0.360 25.222 1.00 81.06 211 ARG A C 1
ATOM 1654 O O . ARG A 1 211 ? -15.435 0.370 25.701 1.00 81.06 211 ARG A O 1
ATOM 1661 N N . LEU A 1 212 ? -17.447 -0.613 25.460 1.00 88.38 212 LEU A N 1
ATOM 1662 C CA . LEU A 1 212 ? -17.172 -1.737 26.358 1.00 88.38 212 LEU A CA 1
ATOM 1663 C C . LEU A 1 212 ? -15.960 -2.542 25.881 1.00 88.38 212 LEU A C 1
ATOM 1665 O O . LEU A 1 212 ? -15.050 -2.778 26.662 1.00 88.38 212 LEU A O 1
ATOM 1669 N N . TYR A 1 213 ? -15.885 -2.870 24.587 1.00 86.31 213 TYR A N 1
ATOM 1670 C CA . TYR A 1 213 ? -14.724 -3.553 24.011 1.00 86.31 213 TYR A CA 1
ATOM 1671 C C . TYR A 1 213 ? -13.406 -2.798 24.270 1.00 86.31 213 TYR A C 1
ATOM 1673 O O . TYR A 1 213 ? -12.416 -3.402 24.686 1.00 86.31 213 TYR A O 1
ATOM 1681 N N . TYR A 1 214 ? -13.374 -1.476 24.054 1.00 81.75 214 TYR A N 1
ATOM 1682 C CA . TYR A 1 214 ? -12.160 -0.677 24.271 1.00 81.75 214 TYR A CA 1
ATOM 1683 C C . TYR A 1 214 ? -11.841 -0.430 25.751 1.00 81.75 214 TYR A C 1
ATOM 1685 O O . TYR A 1 214 ? -10.660 -0.399 26.098 1.00 81.75 214 TYR A O 1
ATOM 1693 N N . ALA A 1 215 ? -12.845 -0.283 26.616 1.00 85.00 215 ALA A N 1
ATOM 1694 C CA . ALA A 1 215 ? -12.667 -0.200 28.066 1.00 85.00 215 ALA A CA 1
ATOM 1695 C C . ALA A 1 215 ? -12.044 -1.498 28.603 1.00 85.00 215 ALA A C 1
ATOM 1697 O O . ALA A 1 215 ? -11.002 -1.466 29.257 1.00 85.00 215 ALA A O 1
ATOM 1698 N N . THR A 1 216 ? -12.582 -2.654 28.193 1.00 87.69 216 THR A N 1
ATOM 1699 C CA . THR A 1 216 ? -12.027 -3.968 28.543 1.00 87.69 216 THR A CA 1
ATOM 1700 C C . THR A 1 216 ? -10.610 -4.152 28.018 1.00 87.69 216 THR A C 1
ATOM 1702 O O . THR A 1 216 ? -9.749 -4.648 28.739 1.00 87.69 216 THR A O 1
ATOM 1705 N N . ARG A 1 217 ? -10.322 -3.694 26.794 1.00 83.56 217 ARG A N 1
ATOM 1706 C CA . ARG A 1 217 ? -8.970 -3.765 26.224 1.00 83.56 217 ARG A CA 1
ATOM 1707 C C . ARG A 1 217 ? -7.951 -2.906 26.983 1.00 83.56 217 ARG A C 1
ATOM 1709 O O . ARG A 1 217 ? -6.776 -3.250 27.009 1.00 83.56 217 ARG A O 1
ATOM 1716 N N . ARG A 1 218 ? -8.385 -1.785 27.566 1.00 82.81 218 ARG A N 1
ATOM 1717 C CA . ARG A 1 218 ? -7.553 -0.931 28.432 1.00 82.81 218 ARG A CA 1
ATOM 1718 C C . ARG A 1 218 ? -7.420 -1.477 29.855 1.00 82.81 218 ARG A C 1
ATOM 1720 O O . ARG A 1 218 ? -6.516 -1.059 30.566 1.00 82.81 218 ARG A O 1
ATOM 1727 N N . GLY A 1 219 ? -8.303 -2.391 30.257 1.00 83.38 219 GLY A N 1
ATOM 1728 C CA . GLY A 1 219 ? -8.389 -2.883 31.630 1.00 83.38 219 GLY A CA 1
ATOM 1729 C C . GLY A 1 219 ? -8.975 -1.865 32.612 1.00 83.38 219 GLY A C 1
ATOM 1730 O O . GLY A 1 219 ? -8.754 -2.003 33.812 1.00 83.38 219 GLY A O 1
ATOM 1731 N N . ASP A 1 220 ? -9.701 -0.855 32.122 1.00 89.00 220 ASP A N 1
ATOM 1732 C CA . ASP A 1 220 ? -10.325 0.179 32.952 1.00 89.00 220 ASP A CA 1
ATOM 1733 C C . ASP A 1 220 ? -11.655 -0.335 33.529 1.00 89.00 220 ASP A C 1
ATOM 1735 O O . ASP A 1 220 ? -12.693 -0.334 32.862 1.00 89.00 220 ASP A O 1
ATOM 1739 N N . LEU A 1 221 ? -11.599 -0.844 34.763 1.00 90.50 221 LEU A N 1
ATOM 1740 C CA . LEU A 1 221 ? -12.741 -1.467 35.440 1.00 90.50 221 LEU A CA 1
ATOM 1741 C C . LEU A 1 221 ? -13.851 -0.463 35.774 1.00 90.50 221 LEU A C 1
ATOM 1743 O O . LEU A 1 221 ? -15.028 -0.820 35.715 1.00 90.50 221 LEU A O 1
ATOM 1747 N N . GLU A 1 222 ? -13.487 0.777 36.102 1.00 89.44 222 GLU A N 1
ATOM 1748 C CA . GLU A 1 222 ? -14.450 1.824 36.453 1.00 89.44 222 GLU A CA 1
ATOM 1749 C C . GLU A 1 222 ? -15.250 2.241 35.222 1.00 89.44 222 GLU A C 1
ATOM 1751 O O . GLU A 1 222 ? -16.480 2.299 35.259 1.00 89.44 222 GLU A O 1
ATOM 1756 N N . GLU A 1 223 ? -14.574 2.426 34.086 1.00 87.25 223 GLU A N 1
ATOM 1757 C CA . GLU A 1 223 ? -15.256 2.729 32.832 1.00 87.25 223 GLU A CA 1
ATOM 1758 C C . GLU A 1 223 ? -16.143 1.562 32.367 1.00 87.25 223 GLU A C 1
ATOM 1760 O O . GLU A 1 223 ? -17.265 1.776 31.902 1.00 87.25 223 GLU A O 1
ATOM 1765 N N . MET A 1 224 ? -15.679 0.314 32.511 1.00 91.06 224 MET A N 1
ATOM 1766 C CA . MET A 1 224 ? -16.507 -0.861 32.217 1.00 91.06 224 MET A CA 1
ATOM 1767 C C . MET A 1 224 ? -17.791 -0.864 33.051 1.00 91.06 224 MET A C 1
ATOM 1769 O O . MET A 1 224 ? -18.873 -1.074 32.495 1.00 91.06 224 MET A O 1
ATOM 1773 N N . ARG A 1 225 ? -17.686 -0.596 34.359 1.00 92.81 225 ARG A N 1
ATOM 1774 C CA . ARG A 1 225 ? -18.834 -0.526 35.269 1.00 92.81 225 ARG A CA 1
ATOM 1775 C C . ARG A 1 225 ? -19.802 0.577 34.849 1.00 92.81 225 ARG A C 1
ATOM 1777 O O . ARG A 1 225 ? -20.987 0.297 34.689 1.00 92.81 225 ARG A O 1
ATOM 1784 N N . GLU A 1 226 ? -19.302 1.781 34.572 1.00 90.31 226 GLU A N 1
ATOM 1785 C CA . GLU A 1 226 ? -20.120 2.913 34.119 1.00 90.31 226 GLU A CA 1
ATOM 1786 C C . GLU A 1 226 ? -20.934 2.559 32.860 1.00 90.31 226 GLU A C 1
ATOM 1788 O O . GLU A 1 226 ? -22.133 2.836 32.774 1.00 90.31 226 GLU A O 1
ATOM 1793 N N . ILE A 1 227 ? -20.302 1.907 31.878 1.00 89.00 227 ILE A N 1
ATOM 1794 C CA . ILE A 1 227 ? -20.948 1.523 30.615 1.00 89.00 227 ILE A CA 1
ATOM 1795 C C . ILE A 1 227 ? -22.037 0.468 30.841 1.00 89.00 227 ILE A C 1
ATOM 1797 O O . ILE A 1 227 ? -23.103 0.539 30.220 1.00 89.00 227 ILE A O 1
ATOM 1801 N N . LEU A 1 228 ? -21.776 -0.516 31.703 1.00 91.56 228 LEU A N 1
ATOM 1802 C CA . LEU A 1 228 ? -22.718 -1.592 32.010 1.00 91.56 228 LEU A CA 1
ATOM 1803 C C . LEU A 1 228 ? -23.918 -1.081 32.818 1.00 91.56 228 LEU A C 1
ATOM 1805 O O . LEU A 1 228 ? -25.063 -1.406 32.490 1.00 91.56 228 LEU A O 1
ATOM 1809 N N . GLU A 1 229 ? -23.686 -0.215 33.806 1.00 91.00 229 GLU A N 1
ATOM 1810 C CA . GLU A 1 229 ? -24.747 0.464 34.556 1.00 91.00 229 GLU A CA 1
ATOM 1811 C C . GLU A 1 229 ? -25.598 1.344 33.644 1.00 91.00 229 GLU A C 1
ATOM 1813 O O . GLU A 1 229 ? -26.828 1.290 33.693 1.00 91.00 229 GLU A O 1
ATOM 1818 N N . PHE A 1 230 ? -24.963 2.097 32.743 1.00 87.25 230 PHE A N 1
ATOM 1819 C CA . PHE A 1 230 ? -25.668 2.891 31.745 1.00 87.25 230 PHE A CA 1
ATOM 1820 C C . PHE A 1 230 ? -26.531 2.015 30.823 1.00 87.25 230 PHE A C 1
ATOM 1822 O O . PHE A 1 230 ? -27.683 2.355 30.537 1.00 87.25 230 PHE A O 1
ATOM 1829 N N . ALA A 1 231 ? -26.008 0.871 30.368 1.00 87.75 231 ALA A N 1
ATOM 1830 C CA . ALA A 1 231 ? -26.755 -0.060 29.526 1.00 87.75 231 ALA A CA 1
ATOM 1831 C C . ALA A 1 231 ? -27.983 -0.633 30.257 1.00 87.75 231 ALA A C 1
ATOM 1833 O O . ALA A 1 231 ? -29.069 -0.712 29.673 1.00 87.75 231 ALA A O 1
ATOM 1834 N N . LYS A 1 232 ? -27.836 -0.964 31.544 1.00 89.06 232 LYS A N 1
ATOM 1835 C CA . LYS A 1 232 ? -28.933 -1.418 32.409 1.00 89.06 232 LYS A CA 1
ATOM 1836 C C . LYS A 1 232 ? -29.973 -0.317 32.628 1.00 89.06 232 LYS A C 1
ATOM 1838 O O . LYS A 1 232 ? -31.160 -0.556 32.434 1.00 89.06 232 LYS A O 1
ATOM 1843 N N . ALA A 1 233 ? -29.541 0.907 32.937 1.00 87.25 233 ALA A N 1
ATOM 1844 C CA . ALA A 1 233 ? -30.425 2.056 33.152 1.00 87.25 233 ALA A CA 1
ATOM 1845 C C . ALA A 1 233 ? -31.245 2.430 31.904 1.00 87.25 233 ALA A C 1
ATOM 1847 O O . ALA A 1 233 ? -32.355 2.946 32.011 1.00 87.25 233 ALA A O 1
ATOM 1848 N N . LYS A 1 234 ? -30.714 2.160 30.707 1.00 85.06 234 LYS A N 1
ATOM 1849 C CA . LYS A 1 234 ? -31.406 2.369 29.427 1.00 85.06 234 LYS A CA 1
ATOM 1850 C C . LYS A 1 234 ? -32.252 1.169 28.974 1.00 85.06 234 LYS A C 1
ATOM 1852 O O . LYS A 1 234 ? -32.780 1.211 27.864 1.00 85.06 234 LYS A O 1
ATOM 1857 N N . GLY A 1 235 ? -32.376 0.119 29.790 1.00 84.31 235 GLY A N 1
ATOM 1858 C CA . GLY A 1 235 ? -33.199 -1.058 29.493 1.00 84.31 235 GLY A CA 1
ATOM 1859 C C . GLY A 1 235 ? -32.664 -1.928 28.351 1.00 84.31 235 GLY A C 1
ATOM 1860 O O . GLY A 1 235 ? -33.431 -2.634 27.700 1.00 84.31 235 GLY A O 1
ATOM 1861 N N . LEU A 1 236 ? -31.354 -1.895 28.054 1.00 85.00 236 LEU A N 1
ATOM 1862 C CA . LEU A 1 236 ? -30.789 -2.756 27.001 1.00 85.00 236 LEU A CA 1
ATOM 1863 C C . LEU A 1 236 ? -30.874 -4.245 27.371 1.00 85.00 236 LEU A C 1
ATOM 1865 O O . LEU A 1 236 ? -30.886 -5.093 26.474 1.00 85.00 236 LEU A O 1
ATOM 1869 N N . THR A 1 237 ? -30.968 -4.556 28.665 1.00 83.81 237 THR A N 1
ATOM 1870 C CA . THR A 1 237 ? -31.201 -5.907 29.189 1.00 83.81 237 THR A CA 1
ATOM 1871 C C . THR A 1 237 ? -32.490 -6.511 28.645 1.00 83.81 237 THR A C 1
ATOM 1873 O O . THR A 1 237 ? -32.490 -7.654 28.196 1.00 83.81 237 THR A O 1
ATOM 1876 N N . ASP A 1 238 ? -33.554 -5.713 28.537 1.00 82.81 238 ASP A N 1
ATOM 1877 C CA . ASP A 1 238 ? -34.872 -6.169 28.073 1.00 82.81 238 ASP A CA 1
ATOM 1878 C C . ASP A 1 238 ? -34.859 -6.521 26.576 1.00 82.81 238 ASP A C 1
ATOM 1880 O O . ASP A 1 238 ? -35.630 -7.348 26.085 1.00 82.81 238 ASP A O 1
ATOM 1884 N N . VAL A 1 239 ? -33.918 -5.932 25.833 1.00 81.69 239 VAL A N 1
ATOM 1885 C CA . VAL A 1 239 ? -33.683 -6.202 24.407 1.00 81.69 239 VAL A CA 1
ATOM 1886 C C . VAL A 1 239 ? -32.821 -7.465 24.207 1.00 81.69 239 VAL A C 1
ATOM 1888 O O . VAL A 1 239 ? -32.716 -7.985 23.091 1.00 81.69 239 VAL A O 1
ATOM 1891 N N . GLY A 1 240 ? -32.258 -8.020 25.286 1.00 81.88 240 GLY A N 1
ATOM 1892 C CA . GLY A 1 240 ? -31.422 -9.221 25.293 1.00 81.88 240 GLY A CA 1
ATOM 1893 C C . GLY A 1 240 ? -29.918 -8.945 25.275 1.00 81.88 240 GLY A C 1
ATOM 1894 O O . GLY A 1 240 ? -29.169 -9.727 24.694 1.00 81.88 240 GLY A O 1
ATOM 1895 N N . PHE A 1 241 ? -29.466 -7.830 25.849 1.00 86.38 241 PHE A N 1
ATOM 1896 C CA . PHE A 1 241 ? -28.059 -7.625 26.205 1.00 86.38 241 PHE A CA 1
ATOM 1897 C C . PHE A 1 241 ? -27.775 -8.253 27.587 1.00 86.38 241 PHE A C 1
ATOM 1899 O O . PHE A 1 241 ? -28.558 -7.991 28.497 1.00 86.38 241 PHE A O 1
ATOM 1906 N N . PRO A 1 242 ? -26.678 -9.011 27.784 1.00 86.88 242 PRO A N 1
ATOM 1907 C CA . PRO A 1 242 ? -25.607 -9.315 26.825 1.00 86.88 242 PRO A CA 1
ATOM 1908 C C . PRO A 1 242 ? -25.865 -10.532 25.906 1.00 86.88 242 PRO A C 1
ATOM 1910 O O . PRO A 1 242 ? -25.309 -10.566 24.803 1.00 86.88 242 PRO A O 1
ATOM 1913 N N . ASP A 1 243 ? -26.736 -11.473 26.285 1.00 87.25 243 ASP A N 1
ATOM 1914 C CA . ASP A 1 243 ? -26.873 -12.805 25.659 1.00 87.25 243 ASP A CA 1
ATOM 1915 C C . ASP A 1 243 ? -27.076 -12.795 24.139 1.00 87.25 243 ASP A C 1
ATOM 1917 O O . ASP A 1 243 ? -26.286 -13.350 23.379 1.00 87.25 243 ASP A O 1
ATOM 1921 N N . LYS A 1 244 ? -28.109 -12.111 23.633 1.00 86.19 244 LYS A N 1
ATOM 1922 C CA . LYS A 1 244 ? -28.407 -12.084 22.186 1.00 86.19 244 LYS A CA 1
ATOM 1923 C C . LYS A 1 244 ? -27.344 -11.333 21.388 1.00 86.19 244 LYS A C 1
ATOM 1925 O O . LYS A 1 244 ? -27.213 -11.514 20.172 1.00 86.19 244 LYS A O 1
ATOM 1930 N N . VAL A 1 245 ? -26.632 -10.424 22.044 1.00 86.12 245 VAL A N 1
ATOM 1931 C CA . VAL A 1 245 ? -25.689 -9.504 21.408 1.00 86.12 245 VAL A CA 1
ATOM 1932 C C . VAL A 1 245 ? -24.357 -10.198 21.154 1.00 86.12 245 VAL A C 1
ATOM 1934 O O . VAL A 1 245 ? -23.807 -10.071 20.046 1.00 86.12 245 VAL A O 1
ATOM 1937 N N . TYR A 1 246 ? -23.899 -10.951 22.153 1.00 87.62 246 TYR A N 1
ATOM 1938 C CA . TYR A 1 246 ? -22.631 -11.671 22.151 1.00 87.62 246 TYR A CA 1
ATOM 1939 C C . TYR A 1 246 ? -22.753 -13.172 21.867 1.00 87.62 246 TYR A C 1
ATOM 1941 O O . TYR A 1 246 ? -21.719 -13.816 21.764 1.00 87.62 246 TYR A O 1
ATOM 1949 N N . ALA A 1 247 ? -23.962 -13.691 21.615 1.00 86.12 247 ALA A N 1
ATOM 1950 C CA . ALA A 1 247 ? -24.194 -15.065 21.165 1.00 86.12 247 ALA A CA 1
ATOM 1951 C C . ALA A 1 247 ? -23.287 -15.515 20.003 1.00 86.12 247 ALA A C 1
ATOM 1953 O O . ALA A 1 247 ? -22.959 -14.720 19.102 1.00 86.12 247 ALA A O 1
ATOM 1954 N N . ALA A 1 248 ? -23.008 -16.823 19.971 1.00 84.38 248 ALA A N 1
ATOM 1955 C CA . ALA A 1 248 ? -22.105 -17.475 19.035 1.00 84.38 248 ALA A CA 1
ATOM 1956 C C . ALA A 1 248 ? -22.346 -17.016 17.593 1.00 84.38 248 ALA A C 1
ATOM 1958 O O . ALA A 1 248 ? -23.483 -17.020 17.084 1.00 84.38 248 ALA A O 1
ATOM 1959 N N . PRO A 1 249 ? -21.284 -16.630 16.868 1.00 82.44 249 PRO A N 1
ATOM 1960 C CA . PRO A 1 249 ? -21.422 -16.207 15.495 1.00 82.44 249 PRO A CA 1
ATOM 1961 C C . PRO A 1 249 ? -21.817 -17.394 14.611 1.00 82.44 249 PRO A C 1
ATOM 1963 O O . PRO A 1 249 ? -21.122 -18.402 14.522 1.00 82.44 249 PRO A O 1
ATOM 1966 N N . LYS A 1 250 ? -22.918 -17.241 13.868 1.00 82.69 250 LYS A N 1
ATOM 1967 C CA . LYS A 1 250 ? -23.333 -18.223 12.858 1.00 82.69 250 LYS A CA 1
ATOM 1968 C C . LYS A 1 250 ? -22.306 -18.269 11.725 1.00 82.69 250 LYS A C 1
ATOM 1970 O O . LYS A 1 250 ? -22.071 -17.257 11.058 1.00 82.69 250 LYS A O 1
ATOM 1975 N N . ILE A 1 251 ? -21.735 -19.446 11.481 1.00 81.50 251 ILE A N 1
ATOM 1976 C CA . ILE A 1 251 ? -20.817 -19.687 10.365 1.00 81.50 251 ILE A CA 1
ATOM 1977 C C . ILE A 1 251 ? -21.626 -19.675 9.064 1.00 81.50 251 ILE A C 1
ATOM 1979 O O . ILE A 1 251 ? -22.531 -20.484 8.865 1.00 81.50 251 ILE A O 1
ATOM 1983 N N . ARG A 1 252 ? -21.308 -18.745 8.163 1.00 76.31 252 ARG A N 1
ATOM 1984 C CA . ARG A 1 252 ? -21.879 -18.667 6.816 1.00 76.31 252 ARG A CA 1
ATOM 1985 C C . ARG A 1 252 ? -20.900 -19.270 5.810 1.00 76.31 252 ARG A C 1
ATOM 1987 O O . ARG A 1 252 ? -19.693 -19.078 5.928 1.00 76.31 252 ARG A O 1
ATOM 1994 N N . TRP A 1 253 ? -21.421 -19.987 4.810 1.00 74.44 253 TRP A N 1
ATOM 1995 C CA . TRP A 1 253 ? -20.620 -20.590 3.729 1.00 74.44 253 TRP A CA 1
ATOM 1996 C C . TRP A 1 253 ? -19.466 -21.476 4.230 1.00 74.44 253 TRP A C 1
ATOM 1998 O O . TRP A 1 253 ? -18.421 -21.535 3.597 1.00 74.44 253 TRP A O 1
ATOM 2008 N N . LYS A 1 254 ? -19.627 -22.122 5.395 1.00 72.69 254 LYS A N 1
ATOM 2009 C CA . LYS A 1 254 ? -18.629 -22.971 6.081 1.00 72.69 254 LYS A CA 1
ATOM 2010 C C . LYS A 1 254 ? -17.298 -22.299 6.480 1.00 72.69 254 LYS A C 1
ATOM 2012 O O . LYS A 1 254 ? -16.619 -22.829 7.347 1.00 72.69 254 LYS A O 1
ATOM 2017 N N . PHE A 1 255 ? -16.960 -21.128 5.938 1.00 69.69 255 PHE A N 1
ATOM 2018 C CA . PHE A 1 255 ? -15.674 -20.450 6.166 1.00 69.69 255 PHE A CA 1
ATOM 2019 C C . PHE A 1 255 ? -15.808 -19.050 6.788 1.00 69.69 255 PHE A C 1
ATOM 2021 O O . PHE A 1 255 ? -14.876 -18.549 7.421 1.00 69.69 255 PHE A O 1
ATOM 2028 N N . PHE A 1 256 ? -16.964 -18.395 6.648 1.00 71.19 256 PHE A N 1
ATOM 2029 C CA . PHE A 1 256 ? -17.127 -16.992 7.021 1.00 71.19 256 PHE A CA 1
ATOM 2030 C C . PHE A 1 256 ? -17.983 -16.830 8.278 1.00 71.19 256 PHE A C 1
ATOM 2032 O O . PHE A 1 256 ? -19.208 -16.885 8.242 1.00 71.19 256 PHE A O 1
ATOM 2039 N N . ALA A 1 257 ? -17.327 -16.550 9.400 1.00 72.94 257 ALA A N 1
ATOM 2040 C CA . ALA A 1 257 ? -17.957 -16.040 10.616 1.00 72.94 257 ALA A CA 1
ATOM 2041 C C . ALA A 1 257 ? -17.489 -14.603 10.896 1.00 72.94 257 ALA A C 1
ATOM 2043 O O . ALA A 1 257 ? -16.339 -14.245 10.605 1.00 72.94 257 ALA A O 1
ATOM 2044 N N . ARG A 1 258 ? -18.387 -13.782 11.451 1.00 73.69 258 ARG A N 1
ATOM 2045 C CA . ARG A 1 258 ? -18.110 -12.398 11.860 1.00 73.69 258 ARG A CA 1
ATOM 2046 C C . ARG A 1 258 ? -17.911 -12.359 13.371 1.00 73.69 258 ARG A C 1
ATOM 2048 O O . ARG A 1 258 ? -18.783 -12.834 14.088 1.00 73.69 258 ARG A O 1
ATOM 2055 N N . SER A 1 259 ? -16.796 -11.785 13.818 1.00 79.25 259 SER A N 1
ATOM 2056 C CA . SER A 1 259 ? -16.526 -11.580 15.245 1.00 79.25 259 SER A CA 1
ATOM 2057 C C . SER A 1 259 ? -17.589 -10.681 15.878 1.00 79.25 259 SER A C 1
ATOM 2059 O O . SER A 1 259 ? -18.069 -9.730 15.245 1.00 79.25 259 SER A O 1
ATOM 2061 N N . ARG A 1 260 ? -17.975 -11.010 17.109 1.00 81.19 260 ARG A N 1
ATOM 2062 C CA . ARG A 1 260 ? -18.853 -10.216 17.969 1.00 81.19 260 ARG A CA 1
ATOM 2063 C C . ARG A 1 260 ? -18.081 -9.283 18.894 1.00 81.19 260 ARG A C 1
ATOM 2065 O O . ARG A 1 260 ? -18.724 -8.416 19.483 1.00 81.19 260 ARG A O 1
ATOM 2072 N N . GLU A 1 261 ? -16.758 -9.413 18.935 1.00 81.44 261 GLU A N 1
ATOM 2073 C CA . GLU A 1 261 ? -15.855 -8.635 19.779 1.00 81.44 261 GLU A CA 1
ATOM 2074 C C . GLU A 1 261 ? -16.249 -8.777 21.251 1.00 81.44 261 GLU A C 1
ATOM 2076 O O . GLU A 1 261 ? -16.400 -7.789 21.966 1.00 81.44 261 GLU A O 1
ATOM 2081 N N . ASN A 1 262 ? -16.496 -10.023 21.669 1.00 87.62 262 ASN A N 1
ATOM 2082 C CA . ASN A 1 262 ? -16.989 -10.316 23.009 1.00 87.62 262 ASN A CA 1
ATOM 2083 C C . ASN A 1 262 ? -15.953 -9.868 24.066 1.00 87.62 262 ASN A C 1
ATOM 2085 O O . ASN A 1 262 ? -14.815 -10.352 24.029 1.00 87.62 262 ASN A O 1
ATOM 2089 N N . PRO A 1 263 ? -16.317 -8.958 24.997 1.00 89.50 263 PRO A N 1
ATOM 2090 C CA . PRO A 1 263 ? -15.399 -8.448 26.013 1.00 89.50 263 PRO A CA 1
ATOM 2091 C C . PRO A 1 263 ? -14.860 -9.551 26.932 1.00 89.50 263 PRO A C 1
ATOM 2093 O O . PRO A 1 263 ? -13.729 -9.431 27.390 1.00 89.50 263 PRO A O 1
ATOM 2096 N N . VAL A 1 264 ? -15.588 -10.660 27.124 1.00 90.75 264 VAL A N 1
ATOM 2097 C CA . VAL A 1 264 ? -15.121 -11.806 27.926 1.00 90.75 264 VAL A CA 1
ATOM 2098 C C . VAL A 1 264 ? -13.809 -12.367 27.374 1.00 90.75 264 VAL A C 1
ATOM 2100 O O . VAL A 1 264 ? -12.835 -12.512 28.109 1.00 90.75 264 VAL A O 1
ATOM 2103 N N . HIS A 1 265 ? -13.717 -12.601 26.061 1.00 88.69 265 HIS A N 1
ATOM 2104 C CA . HIS A 1 265 ? -12.473 -13.104 25.467 1.00 88.69 265 HIS A CA 1
ATOM 2105 C C . HIS A 1 265 ? -11.344 -12.078 25.496 1.00 88.69 265 HIS A C 1
ATOM 2107 O O . HIS A 1 265 ? -10.180 -12.461 25.560 1.00 88.69 265 HIS A O 1
ATOM 2113 N N . VAL A 1 266 ? -11.665 -10.783 25.439 1.00 86.62 266 VAL A N 1
ATOM 2114 C CA . VAL A 1 266 ? -10.656 -9.721 25.555 1.00 86.62 266 VAL A CA 1
ATOM 2115 C C . VAL A 1 266 ? -10.081 -9.697 26.970 1.00 86.62 266 VAL A C 1
ATOM 2117 O O . VAL A 1 266 ? -8.864 -9.687 27.125 1.00 86.62 266 VAL A O 1
ATOM 2120 N N . ALA A 1 267 ? -10.938 -9.746 27.993 1.00 89.31 267 ALA A N 1
ATOM 2121 C CA . ALA A 1 267 ? -10.523 -9.805 29.392 1.00 89.31 267 ALA A CA 1
ATOM 2122 C C . ALA A 1 267 ? -9.698 -11.069 29.688 1.00 89.31 267 ALA A C 1
ATOM 2124 O O . ALA A 1 267 ? -8.643 -10.976 30.315 1.00 89.31 267 ALA A O 1
ATOM 2125 N N . ALA A 1 268 ? -10.130 -12.223 29.167 1.00 89.50 268 ALA A N 1
ATOM 2126 C CA . ALA A 1 268 ? -9.412 -13.489 29.296 1.00 89.50 268 ALA A CA 1
ATOM 2127 C C . ALA A 1 268 ? -8.039 -13.458 28.605 1.00 89.50 268 ALA A C 1
ATOM 2129 O O . ALA A 1 268 ? -7.053 -13.892 29.194 1.00 89.50 268 ALA A O 1
ATOM 2130 N N . LEU A 1 269 ? -7.948 -12.893 27.393 1.00 84.12 269 LEU A N 1
ATOM 2131 C CA . LEU A 1 269 ? -6.683 -12.744 26.661 1.00 84.12 269 LEU A CA 1
ATOM 2132 C C . LEU A 1 269 ? -5.670 -11.880 27.426 1.00 84.12 269 LEU A C 1
ATOM 2134 O O . LEU A 1 269 ? -4.475 -12.152 27.382 1.00 84.12 269 LEU A O 1
ATOM 2138 N N . LEU A 1 270 ? -6.148 -10.845 28.120 1.00 83.31 270 LEU A N 1
ATOM 2139 C CA . LEU A 1 270 ? -5.317 -9.955 28.933 1.00 83.31 270 LEU A CA 1
ATOM 2140 C C . LEU A 1 270 ? -5.025 -10.511 30.337 1.00 83.31 270 LEU A C 1
ATOM 2142 O O . LEU A 1 270 ? -4.270 -9.892 31.083 1.00 83.31 270 LEU A O 1
ATOM 2146 N N . GLY A 1 271 ? -5.626 -11.643 30.719 1.00 88.00 271 GLY A N 1
ATOM 2147 C CA . GLY A 1 271 ? -5.502 -12.212 32.062 1.00 88.00 271 GLY A CA 1
ATOM 2148 C C . GLY A 1 271 ? -6.127 -11.348 33.165 1.00 88.00 271 GLY A C 1
ATOM 2149 O O . GLY A 1 271 ? -5.735 -11.459 34.325 1.00 88.00 271 GLY A O 1
ATOM 2150 N N . ASN A 1 272 ? -7.077 -10.467 32.832 1.00 90.56 272 ASN A N 1
ATOM 2151 C CA . ASN A 1 272 ? -7.710 -9.575 33.802 1.00 90.56 272 ASN A CA 1
ATOM 2152 C C . ASN A 1 272 ? -8.901 -10.272 34.481 1.00 90.56 272 ASN A C 1
ATOM 2154 O O . ASN A 1 272 ? -10.038 -10.179 34.015 1.00 90.56 272 ASN A O 1
ATOM 2158 N N . THR A 1 273 ? -8.639 -10.963 35.593 1.00 92.31 273 THR A N 1
ATOM 2159 C CA . THR A 1 273 ? -9.661 -11.716 36.344 1.00 92.31 273 THR A CA 1
ATOM 2160 C C . THR A 1 273 ? -10.761 -10.820 36.908 1.00 92.31 273 THR A C 1
ATOM 2162 O O . THR A 1 273 ? -11.927 -11.182 36.839 1.00 92.31 273 THR A O 1
ATOM 2165 N N . ARG A 1 274 ? -10.424 -9.607 37.361 1.00 92.94 274 ARG A N 1
ATOM 2166 C CA . ARG A 1 274 ? -11.408 -8.641 37.882 1.00 92.94 274 ARG A CA 1
ATOM 2167 C C . ARG A 1 274 ? -12.400 -8.183 36.815 1.00 92.94 274 ARG A C 1
ATOM 2169 O O . ARG A 1 274 ? -13.571 -7.967 37.102 1.00 92.94 274 ARG A O 1
ATOM 2176 N N . ALA A 1 275 ? -11.936 -8.025 35.574 1.00 92.19 275 ALA A N 1
ATOM 2177 C CA . ALA A 1 275 ? -12.817 -7.699 34.457 1.00 92.19 275 ALA A CA 1
ATOM 2178 C C . ALA A 1 275 ? -13.743 -8.873 34.106 1.00 92.19 275 ALA A C 1
ATOM 2180 O O . ALA A 1 275 ? -14.879 -8.636 33.710 1.00 92.19 275 ALA A O 1
ATOM 2181 N N . LEU A 1 276 ? -13.278 -10.118 34.260 1.00 93.12 276 LEU A N 1
ATOM 2182 C CA . LEU A 1 276 ? -14.114 -11.308 34.079 1.00 93.12 276 LEU A CA 1
ATOM 2183 C C . LEU A 1 276 ? -15.185 -11.408 35.167 1.00 93.12 276 LEU A C 1
ATOM 2185 O O . LEU A 1 276 ? -16.350 -11.555 34.821 1.00 93.12 276 LEU A O 1
ATOM 2189 N N . GLU A 1 277 ? -14.819 -11.235 36.438 1.00 94.44 277 GLU A N 1
ATOM 2190 C CA . GLU A 1 277 ? -15.769 -11.195 37.563 1.00 94.44 277 GLU A CA 1
ATOM 2191 C C . GLU A 1 277 ? -16.850 -10.126 37.332 1.00 94.44 277 GLU A C 1
ATOM 2193 O O . GLU A 1 277 ? -18.042 -10.411 37.414 1.00 94.44 277 GLU A O 1
ATOM 2198 N N . LEU A 1 278 ? -16.453 -8.914 36.921 1.00 94.19 278 LEU A N 1
ATOM 2199 C CA . LEU A 1 278 ? -17.401 -7.844 36.595 1.00 94.19 278 LEU A CA 1
ATOM 2200 C C . LEU A 1 278 ? -18.331 -8.218 35.429 1.00 94.19 278 LEU A C 1
ATOM 2202 O O . LEU A 1 278 ? -19.509 -7.881 35.446 1.00 94.19 278 LEU A O 1
ATOM 2206 N N . LEU A 1 279 ? -17.832 -8.882 34.387 1.00 93.88 279 LEU A N 1
ATOM 2207 C CA . LEU A 1 279 ? -18.679 -9.314 33.272 1.00 93.88 279 LEU A CA 1
ATOM 2208 C C . LEU A 1 279 ? -19.641 -10.435 33.703 1.00 93.88 279 LEU A C 1
ATOM 2210 O O . LEU A 1 279 ? -20.796 -10.434 33.277 1.00 93.88 279 LEU A O 1
ATOM 2214 N N . GLU A 1 280 ? -19.203 -11.343 34.577 1.00 93.88 280 GLU A N 1
ATOM 2215 C CA . GLU A 1 280 ? -20.039 -12.402 35.156 1.00 93.88 280 GLU A CA 1
ATOM 2216 C C . GLU A 1 280 ? -21.209 -11.824 35.960 1.00 93.88 280 GLU A C 1
ATOM 2218 O O . GLU A 1 280 ? -22.360 -12.201 35.737 1.00 93.88 280 GLU A O 1
ATOM 2223 N N . GLU A 1 281 ? -20.939 -10.836 36.821 1.00 93.56 281 GLU A N 1
ATOM 2224 C CA . GLU A 1 281 ? -21.953 -10.137 37.627 1.00 93.56 281 GLU A CA 1
ATOM 2225 C C . GLU A 1 281 ? -23.066 -9.509 36.772 1.00 93.56 281 GLU A C 1
ATOM 2227 O O . GLU A 1 281 ? -24.220 -9.413 37.198 1.00 93.56 281 GLU A O 1
ATOM 2232 N N . TYR A 1 282 ? -22.734 -9.088 35.550 1.00 91.31 282 TYR A N 1
ATOM 2233 C CA . TYR A 1 282 ? -23.666 -8.479 34.599 1.00 91.31 282 TYR A CA 1
ATOM 2234 C C . TY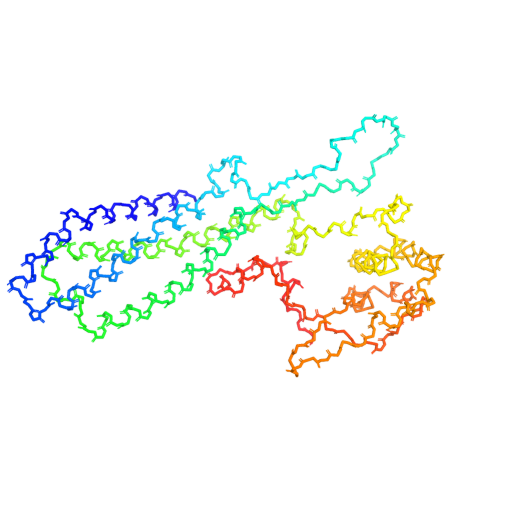R A 1 282 ? -24.273 -9.485 33.608 1.00 91.31 282 TYR A C 1
ATOM 2236 O O . TYR A 1 282 ? -24.911 -9.080 32.631 1.00 91.31 282 TYR A O 1
ATOM 2244 N N . GLY A 1 283 ? -24.121 -10.786 33.872 1.00 90.00 283 GLY A N 1
ATOM 2245 C CA . GLY A 1 283 ? -24.790 -11.863 33.147 1.00 90.00 283 GLY A CA 1
ATOM 2246 C C . GLY A 1 283 ? -24.137 -12.238 31.820 1.00 90.00 283 GLY A C 1
ATOM 2247 O O . GLY A 1 283 ? -24.811 -12.785 30.954 1.00 90.00 283 GLY A O 1
ATOM 2248 N N . PHE A 1 284 ? -22.853 -11.933 31.608 1.00 92.88 284 PHE A N 1
ATOM 2249 C CA . PHE A 1 284 ? -22.144 -12.431 30.428 1.00 92.88 284 PHE A CA 1
ATOM 2250 C C . PHE A 1 284 ? -21.836 -13.923 30.578 1.00 92.88 284 PHE A C 1
ATOM 2252 O O . PHE A 1 284 ? -21.244 -14.348 31.566 1.00 92.88 284 PHE A O 1
ATOM 2259 N N . SER A 1 285 ? -22.171 -14.713 29.557 1.00 89.94 285 SER A N 1
ATOM 2260 C CA . SER A 1 285 ? -21.777 -16.122 29.503 1.00 89.94 285 SER A CA 1
ATOM 2261 C C . SER A 1 285 ? -20.272 -16.274 29.259 1.00 89.94 285 SER A C 1
ATOM 2263 O O . SER A 1 285 ? -19.731 -15.737 28.286 1.00 89.94 285 SER A O 1
ATOM 2265 N N . MET A 1 286 ? -19.615 -17.054 30.121 1.00 88.50 286 MET A N 1
ATOM 2266 C CA . MET A 1 286 ? -18.197 -17.420 29.999 1.00 88.50 286 MET A CA 1
ATOM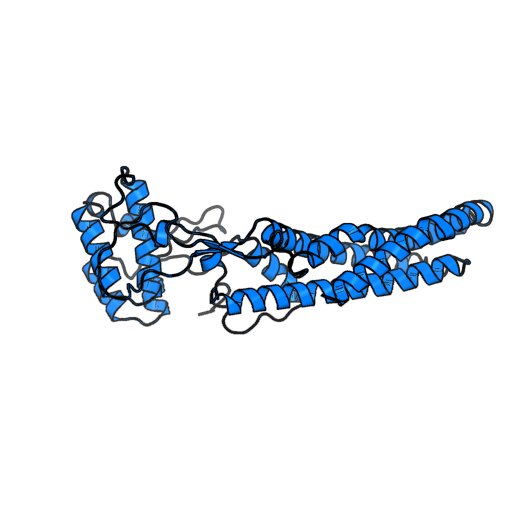 2267 C C . MET A 1 286 ? -17.945 -18.518 28.959 1.00 88.50 286 MET A C 1
ATOM 2269 O O . MET A 1 286 ? -16.815 -18.702 28.512 1.00 88.50 286 MET A O 1
ATOM 2273 N N . GLU A 1 287 ? -18.994 -19.238 28.561 1.00 87.69 287 GLU A N 1
ATOM 2274 C CA . GLU A 1 287 ? -18.918 -20.377 27.637 1.00 87.69 287 GLU A CA 1
ATOM 2275 C C . GLU A 1 287 ? -19.120 -19.969 26.172 1.00 87.69 287 GLU A C 1
ATOM 2277 O O . GLU A 1 287 ? -18.910 -20.765 25.254 1.00 87.69 287 GLU A O 1
ATOM 2282 N N . GLU A 1 288 ? -19.548 -18.729 25.937 1.00 85.94 288 GLU A N 1
ATOM 2283 C CA . GLU A 1 288 ? -19.898 -18.254 24.608 1.00 85.94 288 GLU A CA 1
ATOM 2284 C C . GLU A 1 288 ? -18.665 -18.156 23.705 1.00 85.94 288 GLU A C 1
ATOM 2286 O O . GLU A 1 288 ? -17.626 -17.627 24.096 1.00 85.94 288 GLU A O 1
ATOM 2291 N N . LEU A 1 289 ? -18.783 -18.647 22.469 1.00 84.00 289 LEU A N 1
ATOM 2292 C CA . LEU A 1 289 ? -17.672 -18.669 21.520 1.00 84.00 289 LEU A CA 1
ATOM 2293 C C . LEU A 1 289 ? -17.683 -17.419 20.642 1.00 84.00 289 LEU A C 1
ATOM 2295 O O . LEU A 1 289 ? -18.688 -17.096 20.010 1.00 84.00 289 LEU A O 1
ATOM 2299 N N . ASP A 1 290 ? -16.528 -16.778 20.480 1.00 82.19 290 ASP A N 1
ATOM 2300 C CA . ASP A 1 290 ? -16.329 -15.731 19.481 1.00 82.19 290 ASP A CA 1
ATOM 2301 C C . ASP A 1 290 ? -15.164 -16.041 18.541 1.00 82.19 290 ASP A C 1
ATOM 2303 O O . ASP A 1 290 ? -14.175 -16.706 18.860 1.00 82.19 290 ASP A O 1
ATOM 2307 N N . LYS A 1 291 ? -15.244 -15.466 17.345 1.00 77.94 291 LYS A N 1
ATOM 2308 C CA . LYS A 1 291 ? -14.132 -15.444 16.409 1.00 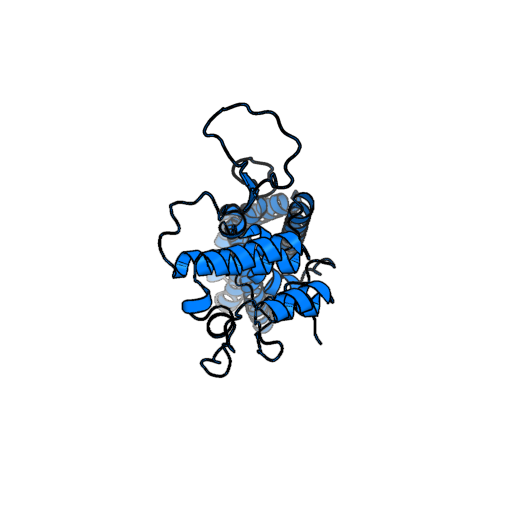77.94 291 LYS A CA 1
ATOM 2309 C C . LYS A 1 291 ? -13.126 -14.376 16.842 1.00 77.94 291 LYS A C 1
ATOM 2311 O O . LYS A 1 291 ? -13.205 -13.234 16.396 1.00 77.94 291 LYS A O 1
ATOM 2316 N N . VAL A 1 292 ? -12.147 -14.758 17.658 1.00 64.81 292 VAL A N 1
ATOM 2317 C CA . VAL A 1 292 ? -11.067 -13.857 18.110 1.00 64.81 292 VAL A CA 1
ATOM 2318 C C . VAL A 1 292 ? -10.147 -13.450 16.947 1.00 64.81 292 VAL A C 1
ATOM 2320 O O . VAL A 1 292 ? -9.741 -12.291 16.837 1.00 64.81 292 VAL A O 1
ATOM 2323 N N . ARG A 1 293 ? -9.882 -14.375 16.007 1.00 62.41 293 ARG A N 1
ATOM 2324 C CA . ARG A 1 293 ? -9.053 -14.121 14.816 1.00 62.41 293 ARG A CA 1
ATOM 2325 C C . ARG A 1 293 ? -9.818 -13.293 13.782 1.00 62.41 293 ARG A C 1
ATOM 2327 O O . ARG A 1 293 ? -10.585 -13.819 12.967 1.00 62.41 293 ARG A O 1
ATOM 2334 N N . ARG A 1 294 ? -9.594 -11.983 13.807 1.00 61.09 294 ARG A N 1
ATOM 2335 C CA . ARG A 1 294 ? -10.196 -11.019 12.884 1.00 61.09 294 ARG A CA 1
ATOM 2336 C C . ARG A 1 294 ? -9.253 -10.742 11.718 1.00 61.09 294 ARG A C 1
ATOM 2338 O O . ARG A 1 294 ? -8.057 -10.570 11.899 1.00 61.09 294 ARG A O 1
ATOM 2345 N N . VAL A 1 295 ? -9.814 -10.674 10.513 1.00 57.31 295 VAL A N 1
ATOM 2346 C CA . VAL A 1 295 ? -9.136 -10.037 9.381 1.00 57.31 295 VAL A CA 1
ATOM 2347 C C . VAL A 1 295 ? -9.631 -8.601 9.369 1.00 57.31 295 VAL A C 1
ATOM 2349 O O . VAL A 1 295 ? -10.780 -8.344 9.007 1.00 57.31 295 VAL A O 1
ATOM 2352 N N . VAL A 1 296 ? -8.797 -7.669 9.826 1.00 56.56 296 VAL A N 1
ATOM 2353 C CA . VAL A 1 296 ? -9.102 -6.242 9.708 1.00 56.56 296 VAL A CA 1
ATOM 2354 C C . VAL A 1 296 ? -8.894 -5.859 8.247 1.00 56.56 296 VAL A C 1
ATOM 2356 O O . VAL A 1 296 ? -7.767 -5.637 7.804 1.00 56.56 296 VAL A O 1
ATOM 2359 N N . VAL A 1 297 ? -9.986 -5.805 7.480 1.00 56.28 297 VAL A N 1
ATOM 2360 C CA . VAL A 1 297 ? -9.964 -5.327 6.091 1.00 56.28 297 VAL A CA 1
ATOM 2361 C C . VAL A 1 297 ? -9.766 -3.812 6.119 1.00 56.28 297 VAL A C 1
ATOM 2363 O O . VAL A 1 297 ? -10.714 -3.033 6.149 1.00 56.28 297 VAL A O 1
ATOM 2366 N N . SER A 1 298 ? -8.506 -3.397 6.177 1.00 64.81 298 SER A N 1
ATOM 2367 C CA . SER A 1 298 ? -8.068 -2.011 6.032 1.00 64.81 298 SER A CA 1
ATOM 2368 C C . SER A 1 298 ? -7.039 -1.932 4.911 1.00 64.81 298 SER A C 1
ATOM 2370 O O . SER A 1 298 ? -6.348 -2.915 4.642 1.00 64.81 298 SER A O 1
ATOM 2372 N N . THR A 1 299 ? -6.903 -0.767 4.275 1.00 66.50 299 THR A N 1
ATOM 2373 C CA . THR A 1 299 ? -5.872 -0.539 3.246 1.00 66.50 299 THR A CA 1
ATOM 2374 C C . THR A 1 299 ? -4.470 -0.839 3.784 1.00 66.50 299 THR A C 1
ATOM 2376 O O . THR A 1 299 ? -3.671 -1.469 3.099 1.00 66.50 299 THR A O 1
ATOM 2379 N N . GLY A 1 300 ? -4.211 -0.511 5.055 1.00 66.56 300 GLY A N 1
ATOM 2380 C CA . GLY A 1 300 ? -2.959 -0.830 5.741 1.00 66.56 300 GLY A CA 1
ATOM 2381 C C . GLY A 1 300 ? -2.754 -2.319 6.034 1.00 66.56 300 GLY A C 1
ATOM 2382 O O . GLY A 1 300 ? -1.649 -2.828 5.868 1.00 66.56 300 GLY A O 1
ATOM 2383 N N . GLY A 1 301 ? -3.808 -3.037 6.434 1.00 68.88 301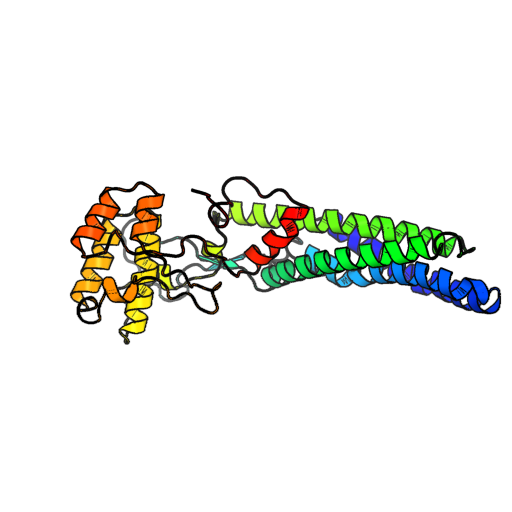 GLY A N 1
ATOM 2384 C CA . GLY A 1 301 ? -3.756 -4.492 6.626 1.00 68.88 301 GLY A CA 1
ATOM 2385 C C . GLY A 1 301 ? -3.542 -5.243 5.310 1.00 68.88 301 GLY A C 1
ATOM 2386 O O . GLY A 1 301 ? -2.740 -6.172 5.251 1.00 68.88 301 GLY A O 1
ATOM 2387 N N . PHE A 1 302 ? -4.203 -4.791 4.241 1.00 71.31 302 PHE A N 1
ATOM 2388 C CA . PHE A 1 302 ? -4.014 -5.308 2.887 1.00 71.31 302 PHE A CA 1
ATOM 2389 C C . PHE A 1 302 ? -2.585 -5.058 2.387 1.00 71.31 302 PHE A C 1
ATOM 2391 O O . PHE A 1 302 ? -1.938 -5.985 1.918 1.00 71.31 302 PHE A O 1
ATOM 2398 N N . PHE A 1 303 ? -2.051 -3.849 2.586 1.00 78.62 303 PHE A N 1
ATOM 2399 C CA . PHE A 1 303 ? -0.653 -3.521 2.295 1.00 78.62 303 PHE A CA 1
ATOM 2400 C C . PHE A 1 303 ? 0.329 -4.467 2.997 1.00 78.62 303 PHE A C 1
ATOM 2402 O O . PHE A 1 303 ? 1.166 -5.087 2.340 1.00 78.62 303 PHE A O 1
ATOM 2409 N N . TRP A 1 304 ? 0.194 -4.645 4.314 1.00 74.75 304 TRP A N 1
ATOM 2410 C CA . TRP A 1 304 ? 1.082 -5.526 5.079 1.00 74.75 304 TRP A CA 1
ATOM 2411 C C . TRP A 1 304 ? 0.997 -6.993 4.654 1.00 74.75 304 TRP A C 1
ATOM 2413 O O . TRP A 1 304 ? 2.015 -7.681 4.694 1.00 74.75 304 TRP A O 1
ATOM 2423 N N . HIS A 1 305 ? -0.171 -7.464 4.208 1.00 77.00 305 HIS A N 1
ATOM 2424 C CA . HIS A 1 305 ? -0.343 -8.840 3.744 1.00 77.00 305 HIS A CA 1
ATOM 2425 C C . HIS A 1 305 ? 0.571 -9.197 2.560 1.00 77.00 305 HIS A C 1
ATOM 2427 O O . HIS A 1 305 ? 1.077 -10.315 2.503 1.00 77.00 305 HIS A O 1
ATOM 2433 N N . PHE A 1 306 ? 0.816 -8.253 1.647 1.00 77.06 306 PHE A N 1
ATOM 2434 C CA . PHE A 1 306 ? 1.706 -8.463 0.498 1.00 77.06 306 PHE A CA 1
ATOM 2435 C C . PHE A 1 306 ? 3.145 -8.037 0.795 1.00 77.06 306 PHE A C 1
ATOM 2437 O O . PHE A 1 306 ? 4.093 -8.743 0.462 1.00 77.06 306 PHE A O 1
ATOM 2444 N N . VAL A 1 307 ? 3.325 -6.909 1.483 1.00 80.19 307 VAL A N 1
ATOM 2445 C CA . VAL A 1 307 ? 4.650 -6.325 1.743 1.00 80.19 307 VAL A CA 1
ATOM 2446 C C . VAL A 1 307 ? 5.492 -7.172 2.697 1.00 80.19 307 VAL A C 1
ATOM 2448 O O . VAL A 1 307 ? 6.718 -7.131 2.611 1.00 80.19 307 VAL A O 1
ATOM 2451 N N . GLN A 1 308 ? 4.874 -7.987 3.558 1.00 77.31 308 GLN A N 1
ATOM 2452 C CA . GLN A 1 308 ? 5.591 -8.910 4.450 1.00 77.31 308 GLN A CA 1
ATOM 2453 C C . GLN A 1 308 ? 6.494 -9.920 3.719 1.00 77.31 308 GLN A C 1
ATOM 2455 O O . GLN A 1 308 ? 7.411 -10.456 4.335 1.00 77.31 308 GLN A O 1
ATOM 2460 N N . LEU A 1 309 ? 6.268 -10.162 2.421 1.00 72.38 309 LEU A N 1
ATOM 2461 C CA . LEU A 1 309 ? 7.151 -10.994 1.595 1.00 72.38 309 LEU A CA 1
ATOM 2462 C C . LEU A 1 309 ? 8.537 -10.360 1.397 1.00 72.38 309 LEU A C 1
ATOM 2464 O O . LEU A 1 309 ? 9.506 -11.067 1.146 1.00 72.38 309 LEU A O 1
ATOM 2468 N N . ILE A 1 310 ? 8.630 -9.032 1.515 1.00 72.12 310 ILE A N 1
ATOM 2469 C CA . ILE A 1 310 ? 9.830 -8.242 1.204 1.00 72.12 310 ILE A CA 1
ATOM 2470 C C . ILE A 1 310 ? 10.363 -7.528 2.452 1.00 72.12 310 ILE A C 1
ATOM 2472 O O . ILE A 1 310 ? 11.570 -7.349 2.608 1.00 72.12 310 ILE A O 1
ATOM 2476 N N . VAL A 1 311 ? 9.479 -7.108 3.362 1.00 75.94 311 VAL A N 1
ATOM 2477 C CA . VAL A 1 311 ? 9.830 -6.288 4.527 1.00 75.94 311 VAL A CA 1
ATOM 2478 C C . VAL A 1 311 ? 9.410 -6.982 5.814 1.00 75.94 311 VAL A C 1
ATOM 2480 O O . VAL A 1 311 ? 8.231 -7.243 6.046 1.00 75.94 311 VAL A O 1
ATOM 2483 N N . LYS A 1 312 ? 10.374 -7.203 6.712 1.00 75.12 312 LYS A N 1
ATOM 2484 C CA . LYS A 1 312 ? 10.084 -7.706 8.057 1.00 75.12 312 LYS A CA 1
ATOM 2485 C C . LYS A 1 312 ? 9.322 -6.649 8.860 1.00 75.12 312 LYS A C 1
ATOM 2487 O O . LYS A 1 312 ? 9.807 -5.535 9.063 1.00 75.12 312 LYS A O 1
ATOM 2492 N N . ARG A 1 313 ? 8.140 -7.019 9.350 1.00 66.81 313 ARG A N 1
ATOM 2493 C CA . ARG A 1 313 ? 7.303 -6.167 10.199 1.00 66.81 313 ARG A CA 1
ATOM 2494 C C . ARG A 1 313 ? 7.929 -6.010 11.603 1.00 66.81 313 ARG A C 1
ATOM 2496 O O . ARG A 1 313 ? 8.432 -7.000 12.142 1.00 66.81 313 ARG A O 1
ATOM 2503 N N . PRO A 1 314 ? 7.944 -4.805 12.205 1.00 64.62 314 PRO A N 1
ATOM 2504 C CA . PRO A 1 314 ? 8.505 -4.610 13.543 1.00 64.62 314 PRO A CA 1
ATOM 2505 C C . PRO A 1 314 ? 7.671 -5.300 14.637 1.00 64.62 314 PRO A C 1
ATOM 2507 O O . PRO A 1 314 ? 6.437 -5.344 14.569 1.00 64.62 314 PRO A O 1
ATOM 2510 N N . GLN A 1 315 ? 8.372 -5.829 15.650 1.00 55.09 315 GLN A N 1
ATOM 2511 C CA . GLN A 1 315 ? 7.791 -6.490 16.826 1.00 55.09 315 GLN A CA 1
ATOM 2512 C C . GLN A 1 315 ? 6.873 -5.515 17.589 1.00 55.09 315 GLN A C 1
ATOM 2514 O O . GLN A 1 315 ? 7.212 -4.345 17.739 1.00 55.09 315 GLN A O 1
ATOM 2519 N N . GLY A 1 316 ? 5.695 -5.981 18.021 1.00 51.78 316 GLY A N 1
ATOM 2520 C CA . GLY A 1 316 ? 4.671 -5.168 18.704 1.00 51.78 316 GLY A CA 1
ATOM 2521 C C . GLY A 1 316 ? 3.502 -4.705 17.821 1.00 51.78 316 GLY A C 1
ATOM 2522 O O . GLY A 1 316 ? 2.423 -4.438 18.330 1.00 51.78 316 GLY A O 1
ATOM 2523 N N . SER A 1 317 ? 3.643 -4.708 16.489 1.00 49.19 317 SER A N 1
ATOM 2524 C CA . SER A 1 317 ? 2.511 -4.459 15.567 1.00 49.19 317 SER A CA 1
ATOM 2525 C C . SER A 1 317 ? 1.730 -5.732 15.177 1.00 49.19 317 SER A C 1
ATOM 2527 O O . SER A 1 317 ? 0.832 -5.679 14.333 1.00 49.19 317 SER A O 1
ATOM 2529 N N . ASN A 1 318 ? 2.093 -6.873 15.779 1.00 49.44 318 ASN A N 1
ATOM 2530 C CA . ASN A 1 318 ? 1.575 -8.215 15.487 1.00 49.44 318 ASN A CA 1
ATOM 2531 C C . ASN A 1 318 ? 0.250 -8.552 16.185 1.00 49.44 318 ASN A C 1
ATOM 2533 O O . ASN A 1 318 ? -0.352 -9.564 15.847 1.00 49.44 318 ASN A O 1
ATOM 2537 N N . GLU A 1 319 ? -0.228 -7.743 17.131 1.00 49.50 319 GLU A N 1
ATOM 2538 C CA . GLU A 1 319 ? -1.430 -8.089 17.911 1.00 49.50 319 GLU A CA 1
ATOM 2539 C C . GLU A 1 319 ? -2.705 -8.202 17.056 1.00 49.50 319 GLU A C 1
ATOM 2541 O O . GLU A 1 319 ? -3.633 -8.919 17.422 1.00 49.50 319 GLU A O 1
ATOM 2546 N N . ASP A 1 320 ? -2.726 -7.582 15.872 1.00 47.84 320 ASP A N 1
ATOM 2547 C CA . ASP A 1 320 ? -3.842 -7.692 14.924 1.00 47.84 320 ASP A CA 1
ATOM 2548 C C . ASP A 1 320 ? -3.761 -8.954 14.030 1.00 47.84 320 ASP A C 1
ATOM 2550 O O . ASP A 1 320 ? -4.739 -9.312 13.371 1.00 47.84 320 ASP A O 1
ATOM 2554 N N . THR A 1 321 ? -2.618 -9.651 13.984 1.00 41.97 321 THR A N 1
ATOM 2555 C CA . THR A 1 321 ? -2.409 -10.840 13.142 1.00 41.97 321 THR A CA 1
ATOM 2556 C C . THR A 1 321 ? -1.585 -11.901 13.867 1.00 41.97 321 THR A C 1
ATOM 2558 O O . THR A 1 321 ? -0.361 -11.847 13.875 1.00 41.97 321 THR A O 1
ATOM 2561 N N . ALA A 1 322 ? -2.300 -12.916 14.357 1.00 38.34 322 ALA A N 1
ATOM 2562 C CA . ALA A 1 322 ? -1.794 -14.195 14.853 1.00 38.34 322 ALA A CA 1
ATOM 2563 C C . ALA A 1 322 ? -1.042 -14.149 16.196 1.00 38.34 322 ALA A C 1
ATOM 2565 O O . ALA A 1 322 ? 0.183 -14.153 16.252 1.00 38.34 322 ALA A O 1
ATOM 2566 N N . VAL A 1 323 ? -1.808 -14.279 17.280 1.00 31.56 323 VAL A N 1
ATOM 2567 C CA . VAL A 1 323 ? -1.373 -15.073 18.434 1.00 31.56 323 VAL A CA 1
ATOM 2568 C C . VAL A 1 323 ? -2.034 -16.442 18.268 1.00 31.56 323 VAL A C 1
ATOM 2570 O O . VAL A 1 323 ? -3.262 -16.527 18.174 1.00 31.56 323 VAL A O 1
ATOM 2573 N N . SER A 1 324 ? -1.241 -17.500 18.091 1.00 26.03 324 SER A N 1
ATOM 2574 C CA . SER A 1 324 ? -1.744 -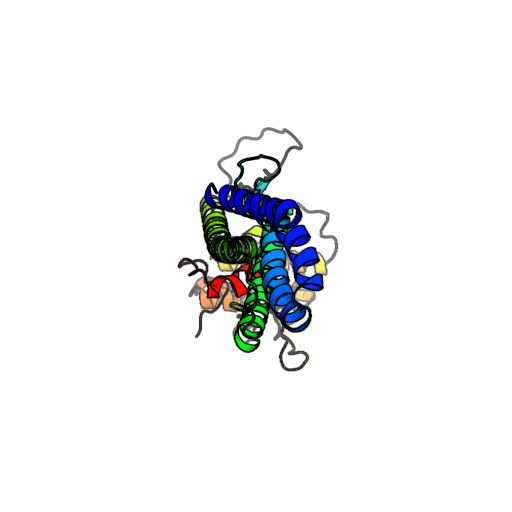18.865 18.256 1.00 26.03 324 SER A CA 1
ATOM 2575 C C . SER A 1 324 ? -1.766 -19.175 19.745 1.00 26.03 324 SER A C 1
ATOM 2577 O O . SER A 1 324 ? -0.730 -19.064 20.400 1.00 26.03 324 SER A O 1
ATOM 2579 N N . ILE A 1 325 ? -2.931 -19.568 20.246 1.00 29.02 325 ILE A N 1
ATOM 2580 C CA . ILE A 1 325 ? -3.009 -20.588 21.289 1.00 29.02 325 ILE A CA 1
ATOM 2581 C C . ILE A 1 325 ? -3.254 -21.892 20.539 1.00 29.02 325 ILE A C 1
ATOM 2583 O O . ILE A 1 325 ? -4.084 -21.852 19.597 1.00 29.02 325 ILE A O 1
#

Secondary structure (DSSP, 8-state):
-HHHHHHHHHHHHHHHHIIIIIHHHHHHHHHH-HHHHHHHHHHHHHHHHHHTTHHHHHHHHGGGS--TTS-SEEEE-S-SS----------TT---EEEEPHHHHHHHHHHHHHHHHHHHHHHHHHHHHHTTHHHH---HHHHHHHHHHHHHHHHHHHHHHHHHHHHHHHHHHTT--SSGGGS--GGGG--TTT-TT--SHHHHHHHHHHHHHHHHHHT-HHHHHHHHHHHHHTTTTTTTTTHHHHSPPPPBTTTB------HHHHHHHTT-HHHHHHHHHTT--SS-----------HHHHHHHHHTTTSPPPTTSGGGS----